Protein AF-A0A8E2B9P5-F1 (afdb_monomer)

Structure (mmCIF, N/CA/C/O backbone):
data_AF-A0A8E2B9P5-F1
#
_entry.id   AF-A0A8E2B9P5-F1
#
loop_
_atom_site.group_PDB
_atom_site.id
_atom_site.type_symbol
_atom_site.label_atom_id
_atom_site.label_alt_id
_atom_site.label_comp_id
_atom_site.label_asym_id
_atom_site.label_entity_id
_atom_site.label_seq_id
_atom_site.pdbx_PDB_ins_code
_atom_site.Cartn_x
_atom_site.Cartn_y
_atom_site.Cartn_z
_atom_site.occupancy
_atom_site.B_iso_or_equiv
_atom_site.auth_seq_id
_atom_site.auth_comp_id
_atom_site.auth_asym_id
_atom_site.auth_atom_id
_atom_site.pdbx_PDB_model_num
ATOM 1 N N . MET A 1 1 ? -13.621 -7.871 21.006 1.00 94.75 1 MET A N 1
ATOM 2 C CA . MET A 1 1 ? -12.281 -7.371 20.624 1.00 94.75 1 MET A CA 1
ATOM 3 C C . MET A 1 1 ? -11.351 -7.447 21.820 1.00 94.75 1 MET A C 1
ATOM 5 O O . MET A 1 1 ? -11.652 -6.846 22.849 1.00 94.75 1 MET A O 1
ATOM 9 N N . ASP A 1 2 ? -10.247 -8.177 21.690 1.00 95.50 2 ASP A N 1
ATOM 10 C CA . ASP A 1 2 ? -9.226 -8.247 22.741 1.00 95.50 2 ASP A CA 1
ATOM 11 C C . ASP A 1 2 ? -8.243 -7.080 22.617 1.00 95.50 2 ASP A C 1
ATOM 13 O O . ASP A 1 2 ? -7.965 -6.608 21.511 1.00 95.50 2 ASP A O 1
ATOM 17 N N . VAL A 1 3 ? -7.699 -6.638 23.753 1.00 96.62 3 VAL A N 1
ATOM 18 C CA . VAL A 1 3 ? -6.661 -5.603 23.805 1.00 96.62 3 VAL A CA 1
ATOM 19 C C . VAL A 1 3 ? -5.437 -6.134 24.544 1.00 96.62 3 VAL A C 1
ATOM 21 O O . VAL A 1 3 ? -5.531 -6.534 25.705 1.00 96.62 3 VAL A O 1
ATOM 24 N N . THR A 1 4 ? -4.282 -6.068 23.888 1.00 96.81 4 THR A N 1
ATOM 25 C CA . THR A 1 4 ? -2.973 -6.412 24.44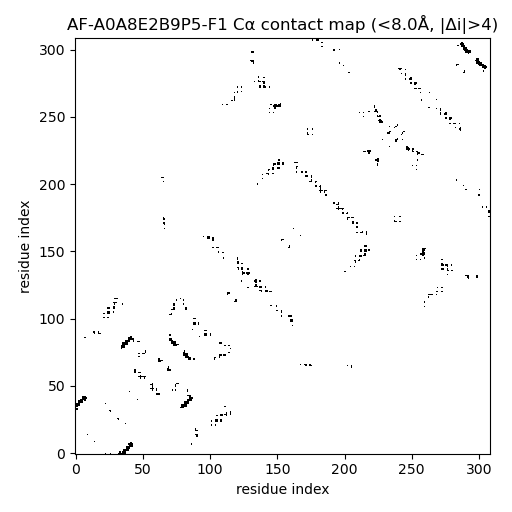9 1.00 96.81 4 THR A CA 1
ATOM 26 C C . THR A 1 4 ? -2.139 -5.141 24.597 1.00 96.81 4 THR A C 1
ATOM 28 O O . THR A 1 4 ? -2.014 -4.364 23.654 1.00 96.81 4 THR A O 1
ATOM 31 N N . ILE A 1 5 ? -1.540 -4.926 25.772 1.00 94.62 5 ILE A N 1
ATOM 32 C CA . ILE A 1 5 ? -0.605 -3.820 26.021 1.00 94.62 5 ILE A CA 1
ATOM 33 C C . ILE A 1 5 ? 0.758 -4.416 26.359 1.00 94.62 5 ILE A C 1
ATOM 35 O O . ILE A 1 5 ? 0.876 -5.199 27.301 1.00 94.62 5 ILE A O 1
ATOM 39 N N . GLU A 1 6 ? 1.792 -4.043 25.610 1.00 95.44 6 GLU A N 1
ATOM 40 C CA . GLU A 1 6 ? 3.142 -4.590 25.778 1.00 95.44 6 GLU A CA 1
ATOM 41 C C . GLU A 1 6 ? 4.222 -3.522 25.594 1.00 95.44 6 GLU A C 1
ATOM 43 O O . GLU A 1 6 ? 4.070 -2.580 24.830 1.00 95.44 6 GLU A O 1
ATOM 48 N N . HIS A 1 7 ? 5.338 -3.638 26.311 1.00 89.25 7 HIS A N 1
ATOM 49 C CA . HIS A 1 7 ? 6.488 -2.728 26.180 1.00 89.25 7 HIS A CA 1
ATOM 50 C C . HIS A 1 7 ? 6.209 -1.228 26.434 1.00 89.25 7 HIS A C 1
ATOM 52 O O . HIS A 1 7 ? 7.094 -0.405 26.220 1.00 89.25 7 HIS A O 1
ATOM 58 N N . VAL A 1 8 ? 5.020 -0.848 26.913 1.00 83.75 8 VAL A N 1
ATOM 59 C CA . VAL A 1 8 ? 4.653 0.547 27.195 1.00 83.75 8 VAL A CA 1
ATOM 60 C C . VAL A 1 8 ? 5.147 0.960 28.588 1.00 83.75 8 VAL A C 1
ATOM 62 O O . VAL A 1 8 ? 4.934 0.245 29.564 1.00 83.75 8 VAL A O 1
ATOM 65 N N . ALA A 1 9 ? 5.816 2.115 28.679 1.00 76.81 9 ALA A N 1
ATOM 66 C CA . ALA A 1 9 ? 6.338 2.658 29.940 1.00 76.81 9 ALA A CA 1
ATOM 67 C C . ALA A 1 9 ? 5.324 3.521 30.721 1.00 76.81 9 ALA A C 1
ATOM 69 O O . ALA A 1 9 ? 5.499 3.712 31.924 1.00 76.81 9 ALA A O 1
ATOM 70 N N . SER A 1 10 ? 4.296 4.059 30.052 1.00 70.94 10 SER A N 1
ATOM 71 C CA . SER A 1 10 ? 3.209 4.816 30.685 1.00 70.94 10 SER A CA 1
ATOM 72 C C . SER A 1 10 ? 2.281 3.902 31.485 1.00 70.94 10 SER A C 1
ATOM 74 O O . SER A 1 10 ? 2.213 2.694 31.245 1.00 70.94 10 SER A O 1
ATOM 76 N N . THR A 1 11 ? 1.550 4.471 32.444 1.00 66.81 11 THR A N 1
ATOM 77 C CA . THR A 1 11 ? 0.554 3.688 33.188 1.00 66.81 11 THR A CA 1
ATOM 78 C C . THR A 1 11 ? -0.651 3.392 32.295 1.00 66.81 11 THR A C 1
ATOM 80 O O . THR A 1 11 ? -1.043 4.218 31.471 1.00 66.81 11 THR A O 1
ATOM 83 N N . THR A 1 12 ? -1.253 2.209 32.439 1.00 65.75 12 THR A N 1
ATOM 84 C CA . THR A 1 12 ? -2.451 1.810 31.677 1.00 65.75 12 THR A CA 1
ATOM 85 C C . THR A 1 12 ? -3.595 2.818 31.830 1.00 65.75 12 THR A C 1
ATOM 87 O O . THR A 1 12 ? -4.351 3.037 30.887 1.00 65.75 12 THR A O 1
ATOM 90 N N . ASP A 1 13 ? -3.672 3.475 32.989 1.00 75.81 13 ASP A N 1
ATOM 91 C CA . ASP A 1 13 ? -4.697 4.468 33.313 1.00 75.81 13 ASP A CA 1
ATOM 92 C C . ASP A 1 13 ? -4.593 5.732 32.439 1.00 75.81 13 ASP A C 1
ATOM 94 O O . ASP A 1 13 ? -5.615 6.325 32.107 1.00 75.81 13 ASP A O 1
ATOM 98 N N . GLU A 1 14 ? -3.388 6.119 31.998 1.00 77.94 14 GLU A N 1
ATOM 99 C CA . GLU A 1 14 ? -3.176 7.283 31.118 1.00 77.94 14 GLU A CA 1
ATOM 100 C C . GLU A 1 14 ? -3.649 7.035 29.679 1.00 77.94 14 GLU A C 1
ATOM 102 O O . GLU A 1 14 ? -4.012 7.974 28.973 1.00 77.94 14 GLU A O 1
ATOM 107 N N . LEU A 1 15 ? -3.656 5.773 29.236 1.00 86.44 15 LEU A N 1
ATOM 108 C CA . LEU A 1 15 ? -4.052 5.390 27.878 1.00 86.44 15 LEU A CA 1
ATOM 109 C C . LEU A 1 15 ? -5.476 4.831 27.800 1.00 86.44 15 LEU A C 1
ATOM 111 O O . LEU A 1 15 ? -5.976 4.636 26.695 1.00 86.44 15 LEU A O 1
ATOM 115 N N . ALA A 1 16 ? -6.138 4.578 28.932 1.00 89.81 16 ALA A N 1
ATOM 116 C CA . ALA A 1 16 ? -7.416 3.869 28.989 1.00 89.81 16 ALA A CA 1
ATOM 117 C C . ALA A 1 16 ? -8.494 4.484 28.078 1.00 89.81 16 ALA A C 1
ATOM 119 O O . ALA A 1 16 ? -9.088 3.771 27.267 1.00 89.81 16 ALA A O 1
ATOM 120 N N . ASP A 1 17 ? -8.693 5.803 28.142 1.00 89.62 17 ASP A N 1
ATOM 121 C CA . ASP A 1 17 ? -9.695 6.499 27.323 1.00 89.62 17 ASP A CA 1
ATOM 122 C C . ASP A 1 17 ? -9.369 6.419 25.822 1.00 89.62 17 ASP A C 1
ATOM 124 O O . ASP A 1 17 ? -10.256 6.225 24.991 1.00 89.62 17 ASP A O 1
ATOM 128 N N . ARG A 1 18 ? -8.082 6.494 25.465 1.00 90.25 18 ARG A N 1
ATOM 129 C CA . ARG A 1 18 ? -7.605 6.430 24.072 1.00 90.25 18 ARG A CA 1
ATOM 130 C C . ARG A 1 18 ? -7.656 5.022 23.502 1.00 90.25 18 ARG A C 1
ATOM 132 O O . ARG A 1 18 ? -7.971 4.836 22.328 1.00 90.25 18 ARG A O 1
ATOM 139 N N . ILE A 1 19 ? -7.403 4.019 24.335 1.00 93.31 19 ILE A N 1
ATOM 140 C CA . ILE A 1 19 ? -7.596 2.610 23.994 1.00 93.31 19 ILE A CA 1
ATOM 141 C C . ILE A 1 19 ? -9.081 2.326 23.776 1.00 93.31 19 ILE A C 1
ATOM 143 O O . ILE A 1 19 ? -9.433 1.669 22.796 1.00 93.31 19 ILE A O 1
ATOM 147 N N . ALA A 1 20 ? -9.958 2.838 24.644 1.00 94.19 20 ALA A N 1
ATOM 148 C CA . ALA A 1 20 ? -11.403 2.697 24.491 1.00 94.19 20 ALA A CA 1
ATOM 149 C C . ALA A 1 20 ? -11.905 3.378 23.206 1.00 94.19 20 ALA A C 1
ATOM 151 O O . ALA A 1 20 ? -12.679 2.782 22.459 1.00 94.19 20 ALA A O 1
ATOM 152 N N . GLU A 1 21 ? -11.412 4.580 22.901 1.00 93.75 21 GLU A N 1
ATOM 153 C CA . GLU A 1 21 ? -11.689 5.288 21.648 1.00 93.75 21 GLU A CA 1
ATOM 154 C C . GLU A 1 21 ? -11.213 4.496 20.419 1.00 93.75 21 GLU A C 1
ATOM 156 O O . GLU A 1 21 ? -11.992 4.254 19.500 1.00 93.75 21 GLU A O 1
ATOM 161 N N . THR A 1 22 ? -9.963 4.031 20.421 1.00 95.12 22 THR A N 1
ATOM 162 C CA . THR A 1 22 ? -9.381 3.216 19.337 1.00 95.12 22 THR A CA 1
ATOM 163 C C . THR A 1 22 ? -10.199 1.948 19.105 1.00 95.12 22 THR A C 1
ATOM 165 O O . THR A 1 22 ? -10.567 1.623 17.976 1.00 95.12 22 THR A O 1
ATOM 168 N N . SER A 1 23 ? -10.558 1.267 20.194 1.00 96.81 23 SER A N 1
ATOM 169 C CA . SER A 1 23 ? -11.408 0.077 20.170 1.00 96.81 23 SER A CA 1
ATOM 170 C C . SER A 1 23 ? -12.779 0.368 19.572 1.00 96.81 23 SER A C 1
ATOM 172 O O . SER A 1 23 ? -13.298 -0.422 18.783 1.00 96.81 23 SER A O 1
ATOM 174 N N . HIS A 1 24 ? -13.356 1.523 19.906 1.00 97.19 24 HIS A N 1
ATOM 175 C CA . HIS A 1 24 ? -14.623 1.959 19.346 1.00 97.19 24 HIS A CA 1
ATOM 176 C C . HIS A 1 24 ? -14.525 2.194 17.832 1.00 97.19 24 HIS A C 1
ATOM 178 O O . HIS A 1 24 ? -15.343 1.643 17.095 1.00 97.19 24 HIS A O 1
ATOM 184 N N . ILE A 1 25 ? -13.502 2.919 17.362 1.00 96.75 25 ILE A N 1
ATOM 185 C CA . ILE A 1 25 ? -13.264 3.185 15.930 1.00 96.75 25 ILE A CA 1
ATOM 186 C C . ILE A 1 25 ? -13.170 1.878 15.135 1.00 96.75 25 ILE A C 1
ATOM 188 O O . ILE A 1 25 ? -13.816 1.754 14.092 1.00 96.75 25 ILE A O 1
ATOM 192 N N . ILE A 1 26 ? -12.407 0.901 15.641 1.00 97.88 26 ILE A N 1
ATOM 193 C CA . ILE A 1 26 ? -12.253 -0.416 15.009 1.00 97.88 26 ILE A CA 1
ATOM 194 C C . ILE A 1 26 ? -13.601 -1.140 14.970 1.00 97.88 26 ILE A C 1
ATOM 196 O O . ILE A 1 26 ? -14.034 -1.580 13.905 1.00 97.88 26 ILE A O 1
ATOM 200 N N . SER A 1 27 ? -14.306 -1.208 16.106 1.00 98.00 27 SER A N 1
ATOM 201 C CA . SER A 1 27 ? -15.581 -1.930 16.222 1.00 98.00 27 SER A CA 1
ATOM 202 C C . SER A 1 27 ? -16.685 -1.410 15.296 1.00 98.00 27 SER A C 1
ATOM 204 O O . SER A 1 27 ? -17.589 -2.160 14.945 1.00 98.00 27 SER A O 1
ATOM 206 N N . GLN A 1 28 ? -16.616 -0.138 14.894 1.00 97.75 28 GLN A N 1
ATOM 207 C CA . GLN A 1 28 ? -17.569 0.467 13.963 1.00 97.75 28 GLN A CA 1
ATOM 208 C C . GLN A 1 28 ? -17.301 0.116 12.496 1.00 97.75 28 GLN A C 1
ATOM 210 O O . GLN A 1 28 ? -18.188 0.311 11.667 1.00 97.75 28 GLN A O 1
ATOM 215 N N . ARG A 1 29 ? -16.094 -0.355 12.163 1.00 97.56 29 ARG A N 1
ATOM 216 C CA . ARG A 1 29 ? -15.653 -0.580 10.777 1.00 97.56 29 ARG A CA 1
ATOM 217 C C . ARG A 1 29 ? -15.599 -2.047 10.387 1.00 97.56 29 ARG A C 1
ATOM 219 O O . ARG A 1 29 ? -15.835 -2.366 9.228 1.00 97.56 29 ARG A O 1
ATOM 226 N N . VAL A 1 30 ? -15.301 -2.934 11.330 1.00 98.06 30 VAL A N 1
ATOM 227 C CA . VAL A 1 30 ? -15.181 -4.376 11.068 1.00 98.06 30 VAL A CA 1
ATOM 228 C C . VAL A 1 30 ? -16.527 -5.095 11.221 1.00 98.06 30 VAL A C 1
ATOM 230 O O . VAL A 1 30 ? -17.425 -4.609 11.904 1.00 98.06 30 VAL A O 1
ATOM 233 N N . ILE A 1 31 ? -16.682 -6.257 10.579 1.00 97.88 31 ILE A N 1
ATOM 234 C CA . ILE A 1 31 ? -17.908 -7.076 10.650 1.00 97.88 31 ILE A CA 1
ATOM 235 C C . ILE A 1 31 ? -17.999 -7.778 12.004 1.00 97.88 31 ILE A C 1
ATOM 237 O O . ILE A 1 31 ? -19.052 -7.768 12.638 1.00 97.88 31 ILE A O 1
ATOM 241 N N . ASP A 1 32 ? -16.896 -8.393 12.430 1.00 97.94 32 ASP A N 1
ATOM 242 C CA . ASP A 1 32 ? -16.800 -9.122 13.691 1.00 97.94 32 ASP A CA 1
ATOM 243 C C . ASP A 1 32 ? -15.643 -8.561 14.535 1.00 97.94 32 ASP A C 1
ATOM 245 O O . ASP A 1 32 ? -14.481 -8.922 14.316 1.00 97.94 32 ASP A O 1
ATOM 249 N N . PRO A 1 33 ? -15.925 -7.660 15.495 1.00 97.81 33 PRO A N 1
ATOM 250 C CA . PRO A 1 33 ? -14.903 -7.116 16.383 1.00 97.81 33 PRO A CA 1
ATOM 251 C C . PRO A 1 33 ? -14.225 -8.167 17.269 1.00 97.81 33 PRO A C 1
ATOM 253 O O . PRO A 1 33 ? -13.156 -7.895 17.811 1.00 97.81 33 PRO A O 1
ATOM 256 N N . ASP A 1 34 ? -14.809 -9.352 17.460 1.00 97.50 34 ASP A N 1
ATOM 257 C CA . ASP A 1 34 ? -14.193 -10.416 18.259 1.00 97.50 34 ASP A CA 1
ATOM 258 C C . ASP A 1 34 ? -13.104 -11.169 17.481 1.00 97.50 34 ASP A C 1
ATOM 260 O O . ASP A 1 34 ? -12.204 -11.743 18.094 1.00 97.50 34 ASP A O 1
ATOM 264 N N . GLN A 1 35 ? -13.091 -11.057 16.148 1.00 97.56 35 GLN A N 1
ATOM 265 C CA . GLN A 1 35 ? -11.997 -11.521 15.283 1.00 97.56 35 GLN A CA 1
ATOM 266 C C . GLN A 1 35 ? -10.881 -10.483 15.106 1.00 97.56 35 GLN A C 1
ATOM 268 O O . GLN A 1 35 ? -10.005 -10.647 14.254 1.00 97.56 35 GLN A O 1
ATOM 273 N N . VAL A 1 36 ? -10.891 -9.411 15.902 1.00 98.31 36 VAL A N 1
ATOM 274 C CA . VAL A 1 36 ? -9.844 -8.387 15.891 1.00 98.31 36 VAL A CA 1
ATOM 275 C C . VAL A 1 36 ? -9.159 -8.305 17.254 1.00 98.31 36 VAL A C 1
ATOM 277 O O . VAL A 1 36 ? -9.800 -8.336 18.307 1.00 98.31 36 VAL A O 1
ATOM 280 N N . GLU A 1 37 ? -7.832 -8.228 17.239 1.00 98.25 37 GLU A N 1
ATOM 281 C CA . GLU A 1 37 ? -7.001 -7.886 18.395 1.00 98.25 37 GLU A CA 1
ATOM 282 C C . GLU A 1 37 ? -6.387 -6.504 18.187 1.00 98.25 37 GLU A C 1
ATOM 284 O O . GLU A 1 37 ? -5.799 -6.238 17.139 1.00 98.25 37 GLU A O 1
ATOM 289 N N . LEU A 1 38 ? -6.479 -5.641 19.195 1.00 98.00 38 LEU A N 1
ATOM 290 C CA . LEU A 1 38 ? -5.728 -4.392 19.251 1.00 98.00 38 LEU A CA 1
ATOM 291 C C . LEU A 1 38 ? -4.485 -4.590 20.123 1.00 98.00 38 LEU A C 1
ATOM 293 O O . LEU A 1 38 ? -4.596 -4.895 21.308 1.00 98.00 38 LEU A O 1
ATOM 297 N N . VAL A 1 39 ? -3.301 -4.361 19.563 1.00 97.69 39 VAL A N 1
ATOM 298 C CA . VAL A 1 39 ? -2.026 -4.413 20.285 1.00 97.69 39 VAL A CA 1
ATOM 299 C C . VAL A 1 39 ? -1.466 -3.004 20.406 1.00 97.69 39 VAL A C 1
ATOM 301 O O . VAL A 1 39 ? -1.065 -2.409 19.409 1.00 97.69 39 VAL A O 1
ATOM 304 N N . VAL A 1 40 ? -1.380 -2.486 21.628 1.00 95.50 40 VAL A N 1
ATOM 305 C CA . VAL A 1 40 ? -0.721 -1.209 21.927 1.00 95.50 40 VAL A CA 1
ATOM 306 C C . VAL A 1 40 ? 0.681 -1.484 22.450 1.00 95.50 40 VAL A C 1
ATOM 308 O O . VAL A 1 40 ? 0.846 -2.128 23.487 1.00 95.50 40 VAL A O 1
ATOM 311 N N . THR A 1 41 ? 1.699 -1.000 21.740 1.00 95.50 41 THR A N 1
ATOM 312 C CA . THR A 1 41 ? 3.094 -1.372 22.011 1.00 95.50 41 THR A CA 1
ATOM 313 C C . THR A 1 41 ? 4.044 -0.194 22.182 1.00 95.50 41 THR A C 1
ATOM 315 O O . THR A 1 41 ? 3.963 0.796 21.462 1.00 95.50 41 THR A O 1
ATOM 318 N N . GLY A 1 42 ? 4.993 -0.296 23.113 1.00 93.62 42 GLY A N 1
ATOM 319 C CA . GLY A 1 42 ? 6.124 0.637 23.193 1.00 93.62 42 GLY A CA 1
ATOM 320 C C . GLY A 1 42 ? 7.273 0.321 22.226 1.00 93.62 42 GLY A C 1
ATOM 321 O O . GLY A 1 42 ? 8.114 1.186 21.994 1.00 93.62 42 GLY A O 1
ATOM 322 N N . ASP A 1 43 ? 7.299 -0.878 21.632 1.00 94.94 43 ASP A N 1
ATOM 323 C CA . ASP A 1 43 ? 8.276 -1.294 20.618 1.00 94.94 43 ASP A CA 1
ATOM 324 C C . ASP A 1 43 ? 7.549 -1.856 19.388 1.00 94.94 43 ASP A C 1
ATOM 326 O O . ASP A 1 43 ? 7.335 -3.060 19.233 1.00 94.94 43 ASP A O 1
ATOM 330 N N . PHE A 1 44 ? 7.146 -0.944 18.500 1.00 94.38 44 PHE A N 1
ATOM 331 C CA . PHE A 1 44 ? 6.364 -1.267 17.305 1.00 94.38 44 PHE A CA 1
ATOM 332 C C . PHE A 1 44 ? 7.041 -2.298 16.399 1.00 94.38 44 PHE A C 1
ATOM 334 O O . PHE A 1 44 ? 6.391 -3.211 15.889 1.00 94.38 44 PHE A O 1
ATOM 341 N N . VAL A 1 45 ? 8.357 -2.183 16.218 1.00 95.12 45 VAL A N 1
ATOM 342 C CA . VAL A 1 45 ? 9.109 -3.082 15.342 1.00 95.12 45 VAL A CA 1
ATOM 343 C C . VAL A 1 45 ? 9.169 -4.474 15.951 1.00 95.12 45 VAL A C 1
ATOM 345 O O . VAL A 1 45 ? 8.858 -5.439 15.255 1.00 95.12 45 VAL A O 1
ATOM 348 N N . ALA A 1 46 ? 9.524 -4.601 17.232 1.00 95.94 46 ALA A N 1
ATOM 349 C CA . ALA A 1 46 ? 9.570 -5.903 17.889 1.00 95.94 46 ALA A CA 1
ATOM 350 C C . ALA A 1 46 ? 8.198 -6.596 17.874 1.00 95.94 46 ALA A C 1
ATOM 352 O O . ALA A 1 46 ? 8.122 -7.775 17.524 1.00 95.94 46 ALA A O 1
ATOM 353 N N . SER A 1 47 ? 7.118 -5.862 18.157 1.00 96.62 47 SER A N 1
ATOM 354 C CA . SER A 1 47 ? 5.753 -6.400 18.163 1.00 96.62 47 SER A CA 1
ATOM 355 C C . SER A 1 47 ? 5.304 -6.913 16.800 1.00 96.62 47 SER A C 1
ATOM 357 O O . SER A 1 47 ? 4.760 -8.017 16.722 1.00 96.62 47 SER A O 1
ATOM 359 N N . VAL A 1 48 ? 5.551 -6.151 15.725 1.00 95.75 48 VAL A N 1
ATOM 360 C CA . VAL A 1 48 ? 5.235 -6.597 14.360 1.00 95.75 48 VAL A CA 1
ATOM 361 C C . VAL A 1 48 ? 6.051 -7.835 13.998 1.00 95.75 48 VAL A C 1
ATOM 363 O O . VAL A 1 48 ? 5.497 -8.814 13.506 1.00 95.75 48 VAL A O 1
ATOM 366 N N . ARG A 1 49 ? 7.361 -7.837 14.274 1.00 95.38 49 ARG A N 1
ATOM 367 C CA . ARG A 1 49 ? 8.237 -8.974 13.950 1.00 95.38 49 ARG A CA 1
ATOM 368 C C . ARG A 1 49 ? 7.854 -10.248 14.695 1.00 95.38 49 ARG A C 1
ATOM 370 O O . ARG A 1 49 ? 7.921 -11.322 14.110 1.00 95.38 49 ARG A O 1
ATOM 377 N N . ALA A 1 50 ? 7.440 -10.132 15.956 1.00 96.19 50 ALA A N 1
ATOM 378 C CA . ALA A 1 50 ? 7.002 -11.266 16.768 1.00 96.19 50 ALA A CA 1
ATOM 379 C C . ALA A 1 50 ? 5.702 -11.910 16.257 1.00 96.19 50 ALA A C 1
ATOM 381 O O . ALA A 1 50 ? 5.456 -13.080 16.538 1.00 96.19 50 ALA A O 1
ATOM 382 N N . ARG A 1 51 ? 4.881 -11.152 15.519 1.00 95.25 51 ARG A N 1
ATOM 383 C CA . ARG A 1 51 ? 3.570 -11.579 15.002 1.00 95.25 51 ARG A CA 1
ATOM 384 C C . ARG A 1 51 ? 3.563 -11.873 13.503 1.00 95.25 51 ARG A C 1
ATOM 386 O O . ARG A 1 51 ? 2.596 -12.430 12.998 1.00 95.25 51 ARG A O 1
ATOM 393 N N . ALA A 1 52 ? 4.620 -11.510 12.781 1.00 91.81 52 ALA A N 1
ATOM 394 C CA . ALA A 1 52 ? 4.730 -11.787 11.358 1.00 91.81 52 ALA A CA 1
ATOM 395 C C . ALA A 1 52 ? 4.730 -13.304 11.097 1.00 91.81 52 ALA A C 1
ATOM 397 O O . ALA A 1 52 ? 5.557 -14.050 11.622 1.00 91.81 52 ALA A O 1
ATOM 398 N N . THR A 1 53 ? 3.821 -13.756 10.235 1.00 86.81 53 THR A N 1
ATOM 399 C CA . THR A 1 53 ? 3.655 -15.178 9.886 1.00 86.81 53 THR A CA 1
ATOM 400 C C . THR A 1 53 ? 4.758 -15.685 8.951 1.00 86.81 53 THR A C 1
ATOM 402 O O . THR A 1 53 ? 4.990 -16.889 8.833 1.00 86.81 53 THR A O 1
ATOM 405 N N . ASN A 1 54 ? 5.489 -14.769 8.310 1.00 85.81 54 ASN A N 1
ATOM 406 C CA . ASN A 1 54 ? 6.617 -15.056 7.436 1.00 85.81 54 ASN A CA 1
ATOM 407 C C . ASN A 1 54 ? 7.942 -14.637 8.095 1.00 85.81 54 ASN A C 1
ATOM 409 O O . ASN A 1 54 ? 8.173 -13.459 8.357 1.00 85.81 54 ASN A O 1
ATOM 413 N N . ALA A 1 55 ? 8.868 -15.585 8.269 1.00 86.56 55 ALA A N 1
ATOM 414 C CA . ALA A 1 55 ? 10.192 -15.323 8.839 1.00 86.56 55 ALA A CA 1
ATOM 415 C C . ALA A 1 55 ? 11.020 -14.298 8.037 1.00 86.56 55 ALA A C 1
ATOM 417 O O . ALA A 1 55 ? 11.831 -13.571 8.608 1.00 86.56 55 ALA A O 1
ATOM 418 N N . VAL A 1 56 ? 10.841 -14.222 6.714 1.00 82.44 56 VAL A N 1
ATOM 419 C CA . VAL A 1 56 ? 11.509 -13.211 5.881 1.00 82.44 56 VAL A CA 1
ATOM 420 C C . VAL A 1 56 ? 10.972 -11.825 6.211 1.00 82.44 56 VAL A C 1
ATOM 422 O O . VAL A 1 56 ? 11.771 -10.917 6.424 1.00 82.44 56 VAL A O 1
ATOM 425 N N . GLU A 1 57 ? 9.652 -11.669 6.314 1.00 85.06 57 GLU A N 1
ATOM 426 C CA . GLU A 1 57 ? 9.037 -10.407 6.732 1.00 85.06 57 GLU A CA 1
ATOM 427 C C . GLU A 1 57 ? 9.479 -10.036 8.150 1.00 85.06 57 GLU A C 1
ATOM 429 O O . GLU A 1 57 ? 9.966 -8.929 8.362 1.00 85.06 57 GLU A O 1
ATOM 434 N N . ALA A 1 58 ? 9.420 -10.978 9.095 1.00 88.81 58 ALA A N 1
ATOM 435 C CA . ALA A 1 58 ? 9.860 -10.771 10.472 1.00 88.81 58 ALA A CA 1
ATOM 436 C C . ALA A 1 58 ? 11.311 -10.263 10.547 1.00 88.81 58 ALA A C 1
ATOM 438 O O . ALA A 1 58 ? 11.611 -9.308 11.254 1.00 88.81 58 ALA A O 1
ATOM 439 N N . ASN A 1 59 ? 12.235 -10.851 9.787 1.00 88.25 59 ASN A N 1
ATOM 440 C CA . ASN A 1 59 ? 13.644 -10.459 9.851 1.00 88.25 59 ASN A CA 1
ATOM 441 C C . ASN A 1 59 ? 13.949 -9.127 9.149 1.00 88.25 59 ASN A C 1
ATOM 443 O O . ASN A 1 59 ? 14.932 -8.473 9.494 1.00 88.25 59 ASN A O 1
ATOM 447 N N . HIS A 1 60 ? 13.124 -8.718 8.181 1.00 85.00 60 HIS A N 1
ATOM 448 C CA . HIS A 1 60 ? 13.378 -7.538 7.347 1.00 85.00 60 HIS A CA 1
ATOM 449 C C . HIS A 1 60 ? 12.392 -6.392 7.580 1.00 85.00 60 HIS A C 1
ATOM 451 O O . HIS A 1 60 ? 12.514 -5.352 6.936 1.00 85.00 60 HIS A O 1
ATOM 457 N N . TYR A 1 61 ? 11.433 -6.543 8.498 1.00 88.88 61 TYR A N 1
ATOM 458 C CA . TYR A 1 61 ? 10.473 -5.486 8.781 1.00 88.88 61 TYR A CA 1
ATOM 459 C C . TYR A 1 61 ? 11.192 -4.221 9.257 1.00 88.88 61 TYR A C 1
ATOM 461 O O . TYR A 1 61 ? 11.977 -4.261 10.210 1.00 88.88 61 TYR A O 1
ATOM 469 N N . SER A 1 62 ? 10.888 -3.109 8.594 1.00 87.75 62 SER A N 1
ATOM 470 C CA . SER A 1 62 ? 11.280 -1.755 8.970 1.00 87.75 62 SER A CA 1
ATOM 471 C C . SER A 1 62 ? 10.031 -0.872 8.941 1.00 87.75 62 SER A C 1
ATOM 473 O O . SER A 1 62 ? 9.202 -1.044 8.036 1.00 87.75 62 SER A O 1
ATOM 475 N N . PRO A 1 63 ? 9.867 0.057 9.898 1.00 86.94 63 PRO A N 1
ATOM 476 C CA . PRO A 1 63 ? 8.779 1.022 9.862 1.00 86.94 63 PRO A CA 1
ATOM 477 C C . PRO A 1 63 ? 9.074 2.157 8.871 1.00 86.94 63 PRO A C 1
ATOM 479 O O . PRO A 1 63 ? 8.150 2.855 8.473 1.00 86.94 63 PRO A O 1
ATOM 482 N N . GLU A 1 64 ? 10.328 2.328 8.440 1.00 83.69 64 GLU A N 1
ATOM 483 C CA . GLU A 1 64 ? 10.710 3.342 7.458 1.00 83.69 64 GLU A CA 1
ATOM 484 C C . GLU A 1 64 ? 10.058 3.053 6.097 1.00 83.69 64 GLU A C 1
ATOM 486 O O . GLU A 1 64 ? 10.064 1.928 5.576 1.00 83.69 64 GLU A O 1
ATOM 491 N N . ARG A 1 65 ? 9.471 4.097 5.521 1.00 73.44 65 ARG A N 1
ATOM 492 C CA . ARG A 1 65 ? 8.919 4.164 4.169 1.00 73.44 65 ARG A CA 1
ATOM 493 C C . ARG A 1 65 ? 9.619 5.326 3.471 1.00 73.44 65 ARG A C 1
ATOM 495 O O . ARG A 1 65 ? 9.996 6.291 4.124 1.00 73.44 65 ARG A O 1
ATOM 502 N N . GLY A 1 66 ? 9.797 5.254 2.151 1.00 65.56 66 GLY A N 1
ATOM 503 C CA . GLY A 1 66 ? 10.549 6.280 1.408 1.00 65.56 66 GLY A CA 1
ATOM 504 C C . GLY A 1 66 ? 10.098 7.724 1.689 1.00 65.56 66 GLY A C 1
ATOM 505 O O . GLY A 1 66 ? 10.933 8.619 1.694 1.00 65.56 66 GLY A O 1
ATOM 506 N N . SER A 1 67 ? 8.809 7.929 1.983 1.00 65.56 67 SER A N 1
ATOM 507 C CA . SER A 1 67 ? 8.197 9.223 2.316 1.00 65.56 67 SER A CA 1
ATOM 508 C C . SER A 1 67 ? 7.620 9.310 3.743 1.00 65.56 67 SER A C 1
ATOM 510 O O . SER A 1 67 ? 6.859 10.230 4.028 1.00 65.56 67 SER A O 1
ATOM 512 N N . GLY A 1 68 ? 7.929 8.379 4.658 1.00 78.88 68 GLY A N 1
ATOM 513 C CA . GLY A 1 68 ? 7.330 8.413 5.999 1.00 78.88 68 GLY A CA 1
ATOM 514 C C . GLY A 1 68 ? 7.664 7.236 6.912 1.00 78.88 68 GLY A C 1
ATOM 515 O O . GLY A 1 68 ? 8.604 6.480 6.682 1.00 78.88 68 GLY A O 1
ATOM 516 N N . VAL A 1 69 ? 6.878 7.077 7.975 1.00 83.94 69 VAL A N 1
ATOM 517 C CA . VAL A 1 69 ? 7.021 5.990 8.953 1.00 83.94 69 VAL A CA 1
ATOM 518 C C . VAL A 1 69 ? 5.664 5.318 9.132 1.00 83.94 69 VAL A C 1
ATOM 520 O O . VAL A 1 69 ? 4.660 6.001 9.307 1.00 83.94 69 VAL A O 1
ATOM 523 N N . ALA A 1 70 ? 5.624 3.987 9.088 1.00 86.44 70 ALA A N 1
ATOM 524 C CA . ALA A 1 70 ? 4.430 3.228 9.441 1.00 86.44 70 ALA A CA 1
ATOM 525 C C . ALA A 1 70 ? 4.133 3.414 10.938 1.00 86.44 70 ALA A C 1
ATOM 527 O O . ALA A 1 70 ? 4.973 3.091 11.780 1.00 86.44 70 ALA A O 1
ATOM 528 N N . ILE A 1 71 ? 2.950 3.939 11.254 1.00 89.31 71 ILE A N 1
ATOM 529 C CA . ILE A 1 71 ? 2.504 4.230 12.628 1.00 89.31 71 ILE A CA 1
ATOM 530 C C . ILE A 1 71 ? 1.330 3.358 13.080 1.00 89.31 71 ILE A C 1
ATOM 532 O O . ILE A 1 71 ? 0.818 3.531 14.178 1.00 89.31 71 ILE A O 1
ATOM 536 N N . ALA A 1 72 ? 0.933 2.399 12.256 1.00 94.00 72 ALA A N 1
ATOM 537 C CA . ALA A 1 72 ? 0.118 1.257 12.623 1.00 94.00 72 ALA A CA 1
ATOM 538 C C . ALA A 1 72 ? 0.379 0.142 11.596 1.00 94.00 72 ALA A C 1
ATOM 540 O O . ALA A 1 72 ? 1.086 0.366 10.605 1.00 94.00 72 ALA A O 1
ATOM 541 N N . LYS A 1 73 ? -0.073 -1.079 11.891 1.00 95.44 73 LYS A N 1
ATOM 542 C CA . LYS A 1 73 ? -0.057 -2.185 10.930 1.00 95.44 73 LYS A CA 1
ATOM 543 C C . LYS A 1 73 ? -1.082 -3.248 11.291 1.00 95.44 73 LYS A C 1
ATOM 545 O O . LYS A 1 73 ? -1.082 -3.742 12.419 1.00 95.44 73 LYS A O 1
ATOM 550 N N . THR A 1 74 ? -1.851 -3.681 10.305 1.00 96.44 74 THR A N 1
ATOM 551 C CA . THR A 1 74 ? -2.681 -4.882 10.373 1.00 96.44 74 THR A CA 1
ATOM 552 C C . THR A 1 74 ? -1.864 -6.112 9.989 1.00 96.44 74 THR A C 1
ATOM 554 O O . THR A 1 74 ? -1.190 -6.153 8.959 1.00 96.44 74 THR A O 1
ATOM 557 N N . ILE A 1 75 ? -1.914 -7.135 10.836 1.00 95.31 75 ILE A N 1
ATOM 558 C CA . ILE A 1 75 ? -1.322 -8.454 10.618 1.00 95.31 75 ILE A CA 1
ATOM 559 C C . ILE A 1 75 ? -2.458 -9.467 10.589 1.00 95.31 75 ILE A C 1
ATOM 561 O O . ILE A 1 75 ? -3.372 -9.416 11.406 1.00 95.31 75 ILE A O 1
ATOM 565 N N . VAL A 1 76 ? -2.400 -10.399 9.648 1.00 92.56 76 VAL A N 1
ATOM 566 C CA . VAL A 1 76 ? -3.388 -11.468 9.518 1.00 92.56 76 VAL A CA 1
ATOM 567 C C . VAL A 1 76 ? -2.802 -12.757 10.085 1.00 92.56 76 VAL A C 1
ATOM 569 O O . VAL A 1 76 ? -1.747 -13.200 9.630 1.00 92.56 76 VAL A O 1
ATOM 572 N N . ASP A 1 77 ? -3.508 -13.369 11.035 1.00 91.31 77 ASP A N 1
ATOM 573 C CA . ASP A 1 77 ? -3.180 -14.674 11.613 1.00 91.31 77 ASP A CA 1
ATOM 574 C C . ASP A 1 77 ? -4.410 -15.594 11.559 1.00 91.31 77 ASP A C 1
ATOM 576 O O . ASP A 1 77 ? -5.335 -15.500 12.369 1.00 91.31 77 ASP A O 1
ATOM 580 N N . GLY A 1 78 ? -4.456 -16.455 10.538 1.00 90.31 78 GLY A N 1
ATOM 581 C CA . GLY A 1 78 ? -5.641 -17.258 10.232 1.00 90.31 78 GLY A CA 1
ATOM 582 C C . GLY A 1 78 ? -6.855 -16.381 9.908 1.00 90.31 78 GLY A C 1
ATOM 583 O O . GLY A 1 78 ? -6.792 -15.546 9.003 1.00 90.31 78 GLY A O 1
ATOM 584 N N . ASP A 1 79 ? -7.941 -16.578 10.657 1.00 90.75 79 ASP A N 1
ATOM 585 C CA . ASP A 1 79 ? -9.188 -15.808 10.535 1.00 90.75 79 ASP A CA 1
ATOM 586 C C . ASP A 1 79 ? -9.183 -14.521 11.383 1.00 90.75 79 ASP A C 1
ATOM 588 O O . ASP A 1 79 ? -10.135 -13.741 11.339 1.00 90.75 79 ASP A O 1
ATOM 592 N N . ARG A 1 80 ? -8.109 -14.281 12.148 1.00 94.94 80 ARG A N 1
ATOM 593 C CA . ARG A 1 80 ? -7.977 -13.139 13.052 1.00 94.94 80 ARG A CA 1
ATOM 594 C C . ARG A 1 80 ? -7.144 -12.024 12.420 1.00 94.94 80 ARG A C 1
ATOM 596 O O . ARG A 1 80 ? -6.107 -12.273 11.803 1.00 94.94 80 ARG A O 1
ATOM 603 N N . SER A 1 81 ? -7.557 -10.776 12.633 1.00 97.12 81 SER A N 1
ATOM 604 C CA . SER A 1 81 ? -6.756 -9.585 12.324 1.00 97.12 81 SER A CA 1
ATOM 605 C C . SER A 1 81 ? -6.175 -8.984 13.602 1.00 97.12 81 SER A C 1
ATOM 607 O O . SER A 1 81 ? -6.884 -8.787 14.584 1.00 97.12 81 SER A O 1
ATOM 609 N N . ILE A 1 82 ? -4.885 -8.670 13.597 1.00 97.94 82 ILE A N 1
ATOM 610 C CA . ILE A 1 82 ? -4.172 -8.051 14.713 1.00 97.94 82 ILE A CA 1
ATOM 611 C C . ILE A 1 82 ? -3.715 -6.664 14.268 1.00 97.94 82 ILE A C 1
ATOM 613 O O . ILE A 1 82 ? -2.860 -6.548 13.393 1.00 97.94 82 ILE A O 1
ATOM 617 N N . ILE A 1 83 ? -4.268 -5.615 14.868 1.00 97.75 83 ILE A N 1
ATOM 618 C CA . ILE A 1 83 ? -3.896 -4.226 14.597 1.00 97.75 83 ILE A CA 1
ATOM 619 C C . ILE A 1 83 ? -2.868 -3.802 15.643 1.00 97.75 83 ILE A C 1
ATOM 621 O O . ILE A 1 83 ? -3.181 -3.692 16.827 1.00 97.75 83 ILE A O 1
ATOM 625 N N . VAL A 1 84 ? -1.630 -3.575 15.210 1.00 97.50 84 VAL A N 1
ATOM 626 C CA . VAL A 1 84 ? -0.524 -3.145 16.071 1.00 97.50 84 VAL A CA 1
ATOM 627 C C . VAL A 1 84 ? -0.364 -1.632 15.975 1.00 97.50 84 VAL A C 1
ATOM 629 O O . VAL A 1 84 ? -0.205 -1.091 14.883 1.00 97.50 84 VAL A O 1
ATOM 632 N N . VAL A 1 85 ? -0.364 -0.954 17.121 1.00 94.94 85 VAL A N 1
ATOM 633 C CA . VAL A 1 85 ? -0.304 0.507 17.234 1.00 94.94 85 VAL A CA 1
ATOM 634 C C . VAL A 1 85 ? 0.772 0.892 18.254 1.00 94.94 85 VAL A C 1
ATOM 636 O O . VAL A 1 85 ? 0.751 0.395 19.384 1.00 94.94 85 VAL A O 1
ATOM 639 N N . PRO A 1 86 ? 1.720 1.781 17.920 1.00 92.12 86 PRO A N 1
ATOM 640 C CA . PRO A 1 86 ? 2.649 2.324 18.897 1.00 92.12 86 PRO A CA 1
ATOM 641 C C . PRO A 1 86 ? 1.913 3.140 19.971 1.00 92.12 86 PRO A C 1
ATOM 643 O O . PRO A 1 86 ? 1.099 4.005 19.656 1.00 92.12 86 PRO A O 1
ATOM 646 N N . GLY A 1 87 ? 2.252 2.952 21.246 1.00 89.75 87 GLY A N 1
ATOM 647 C CA . GLY A 1 87 ? 1.635 3.673 22.363 1.00 89.75 87 GLY A CA 1
ATOM 648 C C . GLY A 1 87 ? 1.768 5.196 22.257 1.00 89.75 87 GLY A C 1
ATOM 649 O O . GLY A 1 87 ? 0.876 5.910 22.704 1.00 89.75 87 GLY A O 1
ATOM 650 N N . PHE A 1 88 ? 2.821 5.699 21.598 1.00 86.62 88 PHE A N 1
ATOM 651 C CA . PHE A 1 88 ? 3.003 7.140 21.387 1.00 86.62 88 PHE A CA 1
ATOM 652 C C . PHE A 1 88 ? 1.953 7.757 20.448 1.00 86.62 88 PHE A C 1
ATOM 654 O O . PHE A 1 88 ? 1.667 8.946 20.559 1.00 86.62 88 PHE A O 1
ATOM 661 N N . VAL A 1 89 ? 1.365 6.961 19.544 1.00 86.12 89 VAL A N 1
ATOM 662 C CA . VAL A 1 89 ? 0.262 7.403 18.672 1.00 86.12 89 VAL A CA 1
ATOM 663 C C . VAL A 1 89 ? -0.985 7.677 19.510 1.00 86.12 89 VAL A C 1
ATOM 665 O O . VAL A 1 89 ? -1.753 8.580 19.200 1.00 86.12 89 VAL A O 1
ATOM 668 N N . LEU A 1 90 ? -1.159 6.936 20.609 1.00 85.00 90 LEU A N 1
ATOM 669 C CA . LEU A 1 90 ? -2.288 7.090 21.524 1.00 85.00 90 LEU A CA 1
ATOM 670 C C . LEU A 1 90 ? -2.015 8.080 22.659 1.00 85.00 90 LEU A C 1
ATOM 672 O O . LEU A 1 90 ? -2.959 8.622 23.223 1.00 85.00 90 LEU A O 1
ATOM 676 N N . SER A 1 91 ? -0.753 8.339 23.011 1.00 78.19 91 SER A N 1
ATOM 677 C CA . SER A 1 91 ? -0.418 9.203 24.149 1.00 78.19 91 SER A CA 1
ATOM 678 C C . SER A 1 91 ? -0.626 10.699 23.883 1.00 78.19 91 SER A C 1
ATOM 680 O O . SER A 1 91 ? -0.411 11.497 24.792 1.00 78.19 91 SER A O 1
ATOM 682 N N . GLY A 1 92 ? -1.041 11.091 22.670 1.00 63.03 92 GLY A N 1
ATOM 683 C CA . GLY A 1 92 ? -1.555 12.434 22.371 1.00 63.03 92 GLY A CA 1
ATOM 684 C C . GLY A 1 92 ? -0.588 13.571 22.705 1.00 63.03 92 GLY A C 1
ATOM 685 O O . GLY A 1 92 ? -1.024 14.656 23.083 1.00 63.03 92 GLY A O 1
ATOM 686 N N . VAL A 1 93 ? 0.727 13.327 22.612 1.00 60.69 93 VAL A N 1
ATOM 687 C CA . VAL A 1 93 ? 1.768 14.285 23.042 1.00 60.69 93 VAL A CA 1
ATOM 688 C C . VAL A 1 93 ? 1.681 15.604 22.255 1.00 60.69 93 VAL A C 1
ATOM 690 O O . VAL A 1 93 ? 2.142 16.633 22.741 1.00 60.69 93 VAL A O 1
ATOM 693 N N . GLU A 1 94 ? 1.000 15.614 21.102 1.00 60.50 94 GLU A N 1
ATOM 694 C CA . GLU A 1 94 ? 0.614 16.815 20.355 1.00 60.50 94 GLU A CA 1
ATOM 695 C C . GLU A 1 94 ? -0.750 16.593 19.668 1.00 60.50 94 GLU A C 1
ATOM 697 O O . GLU A 1 94 ? -0.990 15.520 19.120 1.00 60.50 94 GLU A O 1
ATOM 702 N N . ASN A 1 95 ? -1.632 17.603 19.629 1.00 61.28 95 ASN A N 1
ATOM 703 C CA . ASN A 1 95 ? -2.975 17.507 19.012 1.00 61.28 95 ASN A CA 1
ATOM 704 C C . ASN A 1 95 ? -2.962 17.041 17.538 1.00 61.28 95 ASN A C 1
ATOM 706 O O . ASN A 1 95 ? -3.964 16.539 17.042 1.00 61.28 95 ASN A O 1
ATOM 710 N N . VAL A 1 96 ? -1.840 17.208 16.831 1.00 59.03 96 VAL A N 1
ATOM 711 C CA . VAL A 1 96 ? -1.658 16.747 15.442 1.00 59.03 96 VAL A CA 1
ATOM 712 C C . VAL A 1 96 ? -1.684 15.213 15.349 1.00 59.03 96 VAL A C 1
ATOM 714 O O . VAL A 1 96 ? -2.105 14.663 14.332 1.00 59.03 96 VAL A O 1
ATOM 717 N N . PHE A 1 97 ? -1.303 14.511 16.421 1.00 67.00 97 PHE A N 1
ATOM 718 C CA . PHE A 1 97 ? -1.352 13.051 16.477 1.00 67.00 97 PHE A CA 1
ATOM 719 C C . PHE A 1 97 ? -2.764 12.500 16.691 1.00 67.00 97 PHE A C 1
ATOM 721 O O . PHE A 1 97 ? -2.986 11.336 16.378 1.00 67.00 97 PHE A O 1
ATOM 728 N N . ASP A 1 98 ? -3.728 13.305 17.147 1.00 80.12 98 ASP A N 1
ATOM 729 C CA . ASP A 1 98 ? -5.097 12.825 17.366 1.00 80.12 98 ASP A CA 1
ATOM 730 C C . ASP A 1 98 ? -5.815 12.549 16.035 1.00 80.12 98 ASP A C 1
ATOM 732 O O . ASP A 1 98 ? -6.373 11.470 15.843 1.00 80.12 98 ASP A O 1
ATOM 736 N N . GLU A 1 99 ? -5.792 13.497 15.092 1.00 85.50 99 GLU A N 1
ATOM 737 C CA . GLU A 1 99 ? -6.431 13.318 13.777 1.00 85.50 99 GLU A CA 1
ATOM 738 C C . GLU A 1 99 ? -5.697 12.273 12.935 1.00 85.50 99 GLU A C 1
ATOM 740 O O . GLU A 1 99 ? -6.329 11.369 12.385 1.00 85.50 99 GLU A O 1
ATOM 745 N N . LEU A 1 100 ? -4.362 12.347 12.901 1.00 86.38 100 LEU A N 1
ATOM 746 C CA . LEU A 1 100 ? -3.531 11.359 12.219 1.00 86.38 100 LEU A CA 1
ATOM 747 C C . LEU A 1 100 ? -3.715 9.961 12.824 1.00 86.38 100 LEU A C 1
ATOM 749 O O . LEU A 1 100 ? -3.886 8.994 12.089 1.00 86.38 100 LEU A O 1
ATOM 753 N N . GLY A 1 101 ? -3.736 9.852 14.153 1.00 89.12 101 GLY A N 1
ATOM 754 C CA . GLY A 1 101 ? -3.958 8.599 14.865 1.00 89.12 101 GLY A CA 1
ATOM 755 C C . GLY A 1 101 ? -5.318 8.000 14.527 1.00 89.12 101 GLY A C 1
ATOM 756 O O . GLY A 1 101 ? -5.384 6.855 14.093 1.00 89.12 101 GLY A O 1
ATOM 757 N N . ARG A 1 102 ? -6.404 8.778 14.624 1.00 91.88 102 ARG A N 1
ATOM 758 C CA . ARG A 1 102 ? -7.750 8.312 14.241 1.00 91.88 102 ARG A CA 1
ATOM 759 C C . ARG A 1 102 ? -7.822 7.865 12.782 1.00 91.88 102 ARG A C 1
ATOM 761 O O . ARG A 1 102 ? -8.453 6.843 12.507 1.00 91.88 102 ARG A O 1
ATOM 768 N N . HIS A 1 103 ? -7.190 8.602 11.869 1.00 93.44 103 HIS A N 1
ATOM 769 C CA . HIS A 1 103 ? -7.116 8.237 10.456 1.00 93.44 103 HIS A CA 1
ATOM 770 C C . HIS A 1 103 ? -6.373 6.904 10.272 1.00 93.44 103 HIS A C 1
ATOM 772 O O . HIS A 1 103 ? -6.938 5.978 9.701 1.00 93.44 103 HIS A O 1
ATOM 778 N N . CYS A 1 104 ? -5.184 6.739 10.860 1.00 93.19 104 CYS A N 1
ATOM 779 C CA . CYS A 1 104 ? -4.421 5.490 10.775 1.00 93.19 104 CYS A CA 1
ATOM 780 C C . CYS A 1 104 ? -5.144 4.295 11.410 1.00 93.19 104 CYS A C 1
ATOM 782 O O . CYS A 1 104 ? -5.145 3.210 10.843 1.00 93.19 104 CYS A O 1
ATOM 784 N N . ILE A 1 105 ? -5.817 4.470 12.549 1.00 95.56 105 ILE A N 1
ATOM 785 C CA . ILE A 1 105 ? -6.639 3.399 13.135 1.00 95.56 105 ILE A CA 1
ATOM 786 C C . ILE A 1 105 ? -7.794 3.024 12.206 1.00 95.56 105 ILE A C 1
ATOM 788 O O . ILE A 1 105 ? -8.099 1.843 12.044 1.00 95.56 105 ILE A O 1
ATOM 792 N N . SER A 1 106 ? -8.437 4.018 11.593 1.00 96.94 106 SER A N 1
ATOM 793 C CA . SER A 1 106 ? -9.528 3.784 10.646 1.00 96.94 106 SER A CA 1
ATOM 794 C C . SER A 1 106 ? -9.034 3.049 9.398 1.00 96.94 106 SER A C 1
ATOM 796 O O . SER A 1 106 ? -9.695 2.115 8.952 1.00 96.94 106 SER A O 1
ATOM 798 N N . HIS A 1 107 ? -7.855 3.417 8.894 1.00 97.00 107 HIS A N 1
ATOM 799 C CA . HIS A 1 107 ? -7.159 2.758 7.791 1.00 97.00 107 HIS A CA 1
ATOM 800 C C . HIS A 1 107 ? -6.904 1.274 8.087 1.00 97.00 107 HIS A C 1
ATOM 802 O O . HIS A 1 107 ? -7.363 0.399 7.354 1.00 97.00 107 HIS A O 1
ATOM 808 N N . GLU A 1 108 ? -6.274 0.961 9.220 1.00 97.81 108 GLU A N 1
ATOM 809 C CA . GLU A 1 108 ? -6.008 -0.431 9.599 1.00 97.81 108 GLU A CA 1
ATOM 810 C C . GLU A 1 108 ? -7.295 -1.235 9.844 1.00 97.81 108 GLU A C 1
ATOM 812 O O . GLU A 1 108 ? -7.409 -2.397 9.449 1.00 97.81 108 GLU A O 1
ATOM 817 N N . ALA A 1 109 ? -8.319 -0.613 10.436 1.00 98.06 109 ALA A N 1
ATOM 818 C CA . ALA A 1 109 ? -9.617 -1.256 10.614 1.00 98.06 109 ALA A CA 1
ATOM 819 C C . ALA A 1 109 ? -10.282 -1.613 9.272 1.00 98.06 109 ALA A C 1
ATOM 821 O O . ALA A 1 109 ? -10.958 -2.639 9.178 1.00 98.06 109 ALA A O 1
ATOM 822 N N . LEU A 1 110 ? -10.078 -0.810 8.224 1.00 98.25 110 LEU A N 1
ATOM 823 C CA . LEU A 1 110 ? -10.575 -1.122 6.885 1.00 98.25 110 LEU A CA 1
ATOM 824 C C . LEU A 1 110 ? -9.792 -2.268 6.230 1.00 98.25 110 LEU A C 1
ATOM 826 O O . LEU A 1 110 ? -10.416 -3.115 5.595 1.00 98.25 110 LEU A O 1
ATOM 830 N N . HIS A 1 111 ? -8.478 -2.392 6.446 1.00 97.75 111 HIS A N 1
ATOM 831 C CA . HIS A 1 111 ? -7.751 -3.603 6.038 1.00 97.75 111 HIS A CA 1
ATOM 832 C C . HIS A 1 111 ? -8.293 -4.858 6.737 1.00 97.75 111 HIS A C 1
ATOM 834 O O . HIS A 1 111 ? -8.525 -5.882 6.085 1.00 97.75 111 HIS A O 1
ATOM 840 N N . ALA A 1 112 ? -8.577 -4.780 8.042 1.00 97.75 112 ALA A N 1
ATOM 841 C CA . ALA A 1 112 ? -9.220 -5.873 8.772 1.00 97.75 112 ALA A CA 1
ATOM 842 C C . ALA A 1 112 ? -10.617 -6.205 8.206 1.00 97.75 112 ALA A C 1
ATOM 844 O O . ALA A 1 112 ? -10.945 -7.378 8.020 1.00 97.75 112 ALA A O 1
ATOM 845 N N . LEU A 1 113 ? -11.423 -5.193 7.857 1.00 98.00 113 LEU A N 1
ATOM 846 C CA . LEU A 1 113 ? -12.719 -5.377 7.192 1.00 98.00 113 LEU A CA 1
ATOM 847 C C . LEU A 1 113 ? -12.579 -6.129 5.860 1.00 98.00 113 LEU A C 1
ATOM 849 O O . LEU A 1 113 ? -13.307 -7.098 5.629 1.00 98.00 113 LEU A O 1
ATOM 853 N N . LEU A 1 114 ? -11.658 -5.701 4.989 1.00 97.25 114 LEU A N 1
ATOM 854 C CA . LEU A 1 114 ? -11.402 -6.371 3.710 1.00 97.25 114 LEU A CA 1
ATOM 855 C C . LEU A 1 114 ? -11.027 -7.838 3.935 1.00 97.25 114 LEU A C 1
ATOM 857 O O . LEU A 1 114 ? -11.552 -8.727 3.257 1.00 97.25 114 LEU A O 1
ATOM 861 N N . LYS A 1 115 ? -10.199 -8.116 4.951 1.00 95.81 115 LYS A N 1
ATOM 862 C CA . LYS A 1 115 ? -9.822 -9.488 5.284 1.00 95.81 115 LYS A CA 1
ATOM 863 C C . LYS A 1 115 ? -11.006 -10.333 5.749 1.00 95.81 115 LYS A C 1
ATOM 865 O O . LYS A 1 115 ? -11.160 -11.453 5.266 1.00 95.81 115 LYS A O 1
ATOM 870 N N . GLN A 1 116 ? -11.861 -9.805 6.625 1.00 96.56 116 GLN A N 1
ATOM 871 C CA . GLN A 1 116 ? -13.060 -10.506 7.104 1.00 96.56 116 GLN A CA 1
ATOM 872 C C . GLN A 1 116 ? -14.051 -10.829 5.978 1.00 96.56 116 GLN A C 1
ATOM 874 O O . GLN A 1 116 ? -14.799 -11.801 6.069 1.00 96.56 116 GLN A O 1
ATOM 879 N N . ARG A 1 117 ? -14.041 -10.046 4.893 1.00 96.62 117 ARG A N 1
ATOM 880 C CA . ARG A 1 117 ? -14.830 -10.318 3.681 1.00 96.62 117 ARG A CA 1
ATOM 881 C C . ARG A 1 117 ? -14.165 -11.305 2.716 1.00 96.62 117 ARG A C 1
ATOM 883 O O . ARG A 1 117 ? -14.785 -11.681 1.726 1.00 96.62 117 ARG A O 1
ATOM 890 N N . GLY A 1 118 ? -12.929 -11.727 2.982 1.00 94.88 118 GLY A N 1
ATOM 891 C CA . GLY A 1 118 ? -12.149 -12.546 2.055 1.00 94.88 118 GLY A CA 1
ATOM 892 C C . GLY A 1 118 ? -11.686 -11.777 0.813 1.00 94.88 118 GLY A C 1
ATOM 893 O O . GLY A 1 118 ? -11.368 -12.393 -0.198 1.00 94.88 118 GLY A O 1
ATOM 894 N N . GLU A 1 119 ? -11.628 -10.446 0.876 1.00 95.50 119 GLU A N 1
ATOM 895 C CA . GLU A 1 119 ? -11.250 -9.560 -0.237 1.00 95.50 119 GLU A CA 1
ATOM 896 C C . GLU A 1 119 ? -9.735 -9.304 -0.306 1.00 95.50 119 GLU A C 1
ATOM 898 O O . GLU A 1 119 ? -9.282 -8.266 -0.782 1.00 95.50 119 GLU A O 1
ATOM 903 N N . ASP A 1 120 ? -8.954 -10.264 0.182 1.00 85.81 120 ASP A N 1
ATOM 904 C CA . ASP A 1 120 ? -7.497 -10.216 0.233 1.00 85.81 120 ASP A CA 1
ATOM 905 C C . ASP A 1 120 ? -6.905 -10.374 -1.176 1.00 85.81 120 ASP A C 1
ATOM 907 O O . ASP A 1 120 ? -6.968 -11.437 -1.805 1.00 85.81 120 ASP A O 1
ATOM 911 N N . THR A 1 121 ? -6.307 -9.303 -1.680 1.00 87.62 121 THR A N 1
ATOM 912 C CA . THR A 1 121 ? -5.673 -9.266 -2.998 1.00 87.62 121 THR A CA 1
ATOM 913 C C . THR A 1 121 ? -4.292 -9.921 -2.997 1.00 87.62 121 THR A C 1
ATOM 915 O O . THR A 1 121 ? -3.804 -10.320 -4.059 1.00 87.62 121 THR A O 1
ATOM 918 N N . SER A 1 122 ? -3.667 -10.122 -1.829 1.00 78.44 122 SER A N 1
ATOM 919 C CA . SER A 1 122 ? -2.362 -10.784 -1.725 1.00 78.44 122 SER A CA 1
ATOM 920 C C . SER A 1 122 ? -2.430 -12.252 -2.170 1.00 78.44 122 SER A C 1
ATOM 922 O O . SER A 1 122 ? -1.488 -12.767 -2.791 1.00 78.44 122 SER A O 1
ATOM 924 N N . ALA A 1 123 ? -3.586 -12.900 -1.974 1.00 80.50 123 ALA A N 1
ATOM 925 C CA . ALA A 1 123 ? -3.859 -14.268 -2.409 1.00 80.50 123 ALA A CA 1
ATOM 926 C C . ALA A 1 123 ? -3.819 -14.429 -3.941 1.00 80.50 123 ALA A C 1
ATOM 928 O O . ALA A 1 123 ? -3.448 -15.497 -4.446 1.00 80.50 123 ALA A O 1
ATOM 929 N N . ALA A 1 124 ? -4.125 -13.367 -4.697 1.00 82.62 124 ALA A N 1
ATOM 930 C CA . ALA A 1 124 ? -4.085 -13.391 -6.157 1.00 82.62 124 ALA A CA 1
ATOM 931 C C . ALA A 1 124 ? -2.675 -13.722 -6.674 1.00 82.62 124 ALA A C 1
ATOM 933 O O . ALA A 1 124 ? -2.528 -14.522 -7.599 1.00 82.62 124 ALA A O 1
ATOM 934 N N . SER A 1 125 ? -1.625 -13.192 -6.035 1.00 87.38 125 SER A N 1
ATOM 935 C CA . SER A 1 125 ? -0.233 -13.483 -6.410 1.00 87.38 125 SER A CA 1
ATOM 936 C C . SER A 1 125 ? 0.110 -14.973 -6.269 1.00 87.38 125 SER A C 1
ATOM 938 O O . SER A 1 125 ? 0.774 -15.547 -7.131 1.00 87.38 125 SER A O 1
ATOM 940 N N . ALA A 1 126 ? -0.376 -15.628 -5.210 1.00 86.62 126 ALA A N 1
ATOM 941 C CA . ALA A 1 126 ? -0.137 -17.044 -4.960 1.00 86.62 126 ALA A CA 1
ATOM 942 C C . ALA A 1 126 ? -0.876 -17.941 -5.959 1.00 86.62 126 ALA A C 1
ATOM 944 O O . ALA A 1 126 ? -0.315 -18.944 -6.399 1.00 86.62 126 ALA A O 1
ATOM 945 N N . ARG A 1 127 ? -2.103 -17.559 -6.331 1.00 90.31 127 ARG A N 1
ATOM 946 C CA . ARG A 1 127 ? -2.970 -18.316 -7.241 1.00 90.31 127 ARG A CA 1
ATOM 947 C C . ARG A 1 127 ? -2.610 -18.139 -8.719 1.00 90.31 127 ARG A C 1
ATOM 949 O O . ARG A 1 127 ? -2.766 -19.085 -9.486 1.00 90.31 127 ARG A O 1
ATOM 956 N N . LEU A 1 128 ? -2.183 -16.944 -9.127 1.00 92.62 128 LEU A N 1
ATOM 957 C CA . LEU A 1 128 ? -2.090 -16.563 -10.544 1.00 92.62 128 LEU A CA 1
ATOM 958 C C . LEU A 1 128 ? -0.662 -16.526 -11.086 1.00 92.62 128 LEU A C 1
ATOM 960 O O . LEU A 1 128 ? -0.472 -16.723 -12.284 1.00 92.62 128 LEU A O 1
ATOM 964 N N . ALA A 1 129 ? 0.337 -16.247 -10.245 1.00 94.06 129 ALA A N 1
ATOM 965 C CA . ALA A 1 129 ? 1.705 -16.096 -10.723 1.00 94.06 129 ALA A CA 1
ATOM 966 C C . ALA A 1 129 ? 2.294 -17.445 -11.148 1.00 94.06 129 ALA A C 1
ATOM 968 O O . ALA A 1 129 ? 2.421 -18.363 -10.334 1.00 94.06 129 ALA A O 1
ATOM 969 N N . THR A 1 130 ? 2.730 -17.538 -12.404 1.00 93.44 130 THR A N 1
ATOM 970 C CA . THR A 1 130 ? 3.451 -18.712 -12.922 1.00 93.44 130 THR A CA 1
ATOM 971 C C . THR A 1 130 ? 4.965 -18.529 -12.883 1.00 93.44 130 THR A C 1
ATOM 973 O O . THR A 1 130 ? 5.719 -19.496 -12.976 1.00 93.44 130 THR A O 1
ATOM 976 N N . THR A 1 131 ? 5.410 -17.287 -12.701 1.00 92.50 131 THR A N 1
ATOM 977 C CA . THR A 1 131 ? 6.816 -16.884 -12.692 1.00 92.50 131 THR A CA 1
ATOM 978 C C . THR A 1 131 ? 7.125 -15.951 -11.516 1.00 92.50 131 THR A C 1
ATOM 980 O O . THR A 1 131 ? 6.209 -15.434 -10.866 1.00 92.50 131 THR A O 1
ATOM 983 N N . GLN A 1 132 ? 8.408 -15.726 -11.203 1.00 91.12 132 GLN A N 1
ATOM 984 C CA . GLN A 1 132 ? 8.779 -14.841 -10.096 1.00 91.12 132 GLN A CA 1
ATOM 985 C C . GLN A 1 132 ? 8.474 -13.379 -10.433 1.00 91.12 132 GLN A C 1
ATOM 987 O O . GLN A 1 132 ? 7.970 -12.656 -9.576 1.00 91.12 132 GLN A O 1
ATOM 992 N N . SER A 1 133 ? 8.726 -12.937 -11.671 1.00 92.00 133 SER A N 1
ATOM 993 C CA . SER A 1 133 ? 8.428 -11.553 -12.056 1.00 92.00 133 SER A CA 1
ATOM 994 C C . SER A 1 133 ? 6.930 -11.252 -12.014 1.00 92.00 133 SER A C 1
ATOM 996 O O . SER A 1 133 ? 6.539 -10.192 -11.530 1.00 92.00 133 SER A O 1
ATOM 998 N N . GLU A 1 134 ? 6.082 -12.188 -12.454 1.00 93.88 134 GLU A N 1
ATOM 999 C CA . GLU A 1 134 ? 4.625 -12.060 -12.323 1.00 93.88 134 GLU A CA 1
ATOM 1000 C C . GLU A 1 134 ? 4.200 -11.956 -10.865 1.00 93.88 134 GLU A C 1
ATOM 1002 O O . GLU A 1 134 ? 3.380 -11.101 -10.539 1.00 93.88 134 GLU A O 1
ATOM 1007 N N . ARG A 1 135 ? 4.781 -12.781 -9.986 1.00 94.00 135 ARG A N 1
ATOM 1008 C CA . ARG A 1 135 ? 4.503 -12.726 -8.549 1.00 94.00 135 ARG A CA 1
ATOM 1009 C C . ARG A 1 135 ? 4.797 -11.339 -7.993 1.00 94.00 135 ARG A C 1
ATOM 1011 O O . ARG A 1 135 ? 3.940 -10.778 -7.324 1.00 94.00 135 ARG A O 1
ATOM 1018 N N . ASP A 1 136 ? 5.950 -10.762 -8.321 1.00 92.75 136 ASP A N 1
ATOM 1019 C CA . ASP A 1 136 ? 6.343 -9.438 -7.828 1.00 92.75 136 ASP A CA 1
ATOM 1020 C C . ASP A 1 136 ? 5.371 -8.329 -8.279 1.00 92.75 136 ASP A C 1
ATOM 1022 O O . ASP A 1 136 ? 4.990 -7.464 -7.480 1.00 92.75 136 ASP A O 1
ATOM 1026 N N . TYR A 1 137 ? 4.945 -8.355 -9.549 1.00 95.38 137 TYR A N 1
ATOM 1027 C CA . TYR A 1 137 ? 3.977 -7.386 -10.072 1.00 95.38 137 TYR A CA 1
ATOM 1028 C C . TYR A 1 137 ? 2.587 -7.577 -9.469 1.00 95.38 137 TYR A C 1
ATOM 1030 O O . TYR A 1 137 ? 1.955 -6.590 -9.107 1.00 95.38 137 TYR A O 1
ATOM 1038 N N . LEU A 1 138 ? 2.118 -8.821 -9.344 1.00 96.31 138 LEU A N 1
ATOM 1039 C CA . LEU A 1 138 ? 0.811 -9.137 -8.767 1.00 96.31 138 LEU A CA 1
ATOM 1040 C C . LEU A 1 138 ? 0.745 -8.768 -7.287 1.00 96.31 138 LEU A C 1
ATOM 1042 O O . LEU A 1 138 ? -0.233 -8.162 -6.868 1.00 96.31 138 LEU A O 1
ATOM 1046 N N . THR A 1 139 ? 1.791 -9.066 -6.513 1.00 94.75 139 THR A N 1
ATOM 1047 C CA . THR A 1 139 ? 1.876 -8.656 -5.107 1.00 94.75 139 THR A CA 1
ATOM 1048 C C . THR A 1 139 ? 1.831 -7.137 -4.980 1.00 94.75 139 THR A C 1
ATOM 1050 O O . THR A 1 139 ? 1.059 -6.613 -4.186 1.00 94.75 139 THR A O 1
ATOM 1053 N N . SER A 1 140 ? 2.612 -6.413 -5.790 1.00 95.94 140 SER A N 1
ATOM 1054 C CA . SER A 1 140 ? 2.605 -4.945 -5.748 1.00 95.94 140 SER A CA 1
ATOM 1055 C C . SER A 1 140 ? 1.256 -4.365 -6.169 1.00 95.94 140 SER A C 1
ATOM 1057 O O . SER A 1 140 ? 0.764 -3.449 -5.525 1.00 95.94 140 SER A O 1
ATOM 1059 N N . ALA A 1 141 ? 0.644 -4.905 -7.224 1.00 97.56 141 ALA A N 1
ATOM 1060 C CA . ALA A 1 141 ? -0.669 -4.478 -7.690 1.00 97.56 141 ALA A CA 1
ATOM 1061 C C . ALA A 1 141 ? -1.767 -4.733 -6.651 1.00 97.56 141 ALA A C 1
ATOM 1063 O O . ALA A 1 141 ? -2.611 -3.867 -6.461 1.00 97.56 141 ALA A O 1
ATOM 1064 N N . GLY A 1 142 ? -1.736 -5.881 -5.968 1.00 97.06 142 GLY A N 1
ATOM 1065 C CA . GLY A 1 142 ? -2.667 -6.185 -4.883 1.00 97.06 142 GLY A CA 1
ATOM 1066 C C . GLY A 1 142 ? -2.594 -5.148 -3.767 1.00 97.06 142 GLY A C 1
ATOM 1067 O O . GLY A 1 142 ? -3.592 -4.496 -3.474 1.00 97.06 142 GLY A O 1
ATOM 1068 N N . VAL A 1 143 ? -1.389 -4.897 -3.246 1.00 96.31 143 VAL A N 1
ATOM 1069 C CA . VAL A 1 143 ? -1.187 -3.885 -2.197 1.00 96.31 143 VAL A CA 1
ATOM 1070 C C . VAL A 1 143 ? -1.696 -2.517 -2.654 1.00 96.31 143 VAL A C 1
ATOM 1072 O O . VAL A 1 143 ? -2.529 -1.929 -1.986 1.00 96.31 143 VAL A O 1
ATOM 1075 N N . ILE A 1 144 ? -1.296 -2.033 -3.834 1.00 97.56 144 ILE A N 1
ATOM 1076 C CA . ILE A 1 144 ? -1.744 -0.721 -4.338 1.00 97.56 144 ILE A CA 1
ATOM 1077 C C . ILE A 1 144 ? -3.274 -0.644 -4.464 1.00 97.56 144 ILE A C 1
ATOM 1079 O O . ILE A 1 144 ? -3.859 0.398 -4.177 1.00 97.56 144 ILE A O 1
ATOM 1083 N N . ALA A 1 145 ? -3.919 -1.727 -4.906 1.00 97.94 145 ALA A N 1
ATOM 1084 C CA . ALA A 1 145 ? -5.370 -1.799 -5.013 1.00 97.94 145 ALA A CA 1
ATOM 1085 C C . ALA A 1 145 ? -6.048 -1.723 -3.636 1.00 97.94 145 ALA A C 1
ATOM 1087 O O . ALA A 1 145 ? -7.009 -0.976 -3.487 1.00 97.94 145 ALA A O 1
ATOM 1088 N N . GLU A 1 146 ? -5.561 -2.458 -2.635 1.00 97.44 146 GLU A N 1
ATOM 1089 C CA . GLU A 1 146 ? -6.098 -2.401 -1.268 1.00 97.44 146 GLU A CA 1
ATOM 1090 C C . GLU A 1 146 ? -5.922 -1.022 -0.638 1.00 97.44 146 GLU A C 1
ATOM 1092 O O . GLU A 1 146 ? -6.899 -0.447 -0.165 1.00 97.44 146 GLU A O 1
ATOM 1097 N N . GLU A 1 147 ? -4.712 -0.471 -0.713 1.00 97.19 147 GLU A N 1
ATOM 1098 C CA . GLU A 1 147 ? -4.369 0.858 -0.199 1.00 97.19 147 GLU A CA 1
ATOM 1099 C C . GLU A 1 147 ? -5.273 1.941 -0.811 1.00 97.19 147 GLU A C 1
ATOM 1101 O O . GLU A 1 147 ? -5.847 2.767 -0.103 1.00 97.19 147 GLU A O 1
ATOM 1106 N N . TYR A 1 148 ? -5.493 1.891 -2.132 1.00 97.94 148 TYR A N 1
ATOM 1107 C CA . TYR A 1 148 ? -6.449 2.772 -2.806 1.00 97.94 148 TYR A CA 1
ATOM 1108 C C . TYR A 1 148 ? -7.871 2.613 -2.255 1.00 97.94 148 TYR A C 1
ATOM 1110 O O . TYR A 1 148 ? -8.531 3.611 -1.974 1.00 97.94 148 TYR A O 1
ATOM 1118 N N . ARG A 1 149 ? -8.369 1.379 -2.104 1.00 98.00 149 ARG A N 1
ATOM 1119 C CA . ARG A 1 149 ? -9.747 1.134 -1.645 1.00 98.00 149 ARG A CA 1
ATOM 1120 C C . ARG A 1 149 ? -9.970 1.631 -0.220 1.00 98.00 149 ARG A C 1
ATOM 1122 O O . ARG A 1 149 ? -11.041 2.169 0.068 1.00 98.00 149 ARG A O 1
ATOM 1129 N N . VAL A 1 150 ? -8.986 1.434 0.655 1.00 97.75 150 VAL A N 1
ATOM 1130 C CA . VAL A 1 150 ? -9.007 1.907 2.042 1.00 97.75 150 VAL A CA 1
ATOM 1131 C C . VAL A 1 150 ? -9.030 3.431 2.078 1.00 97.75 150 VAL A C 1
ATOM 1133 O O . VAL A 1 150 ? -9.962 4.011 2.636 1.00 97.75 150 VAL A O 1
ATOM 1136 N N . GLU A 1 151 ? -8.083 4.087 1.410 1.00 97.31 151 GLU A N 1
ATOM 1137 C CA . GLU A 1 151 ? -8.009 5.549 1.403 1.00 97.31 151 GLU A CA 1
ATOM 1138 C C . GLU A 1 151 ? -9.209 6.202 0.711 1.00 97.31 151 GLU A C 1
ATOM 1140 O O . GLU A 1 151 ? -9.701 7.232 1.165 1.00 97.31 151 GLU A O 1
ATOM 1145 N N . ALA A 1 152 ? -9.750 5.594 -0.349 1.00 96.94 152 ALA A N 1
ATOM 1146 C CA . ALA A 1 152 ? -10.940 6.112 -1.021 1.00 96.94 152 ALA A CA 1
ATOM 1147 C C . ALA A 1 152 ? -12.159 6.099 -0.082 1.00 96.94 152 ALA A C 1
ATOM 1149 O O . ALA A 1 152 ? -12.953 7.040 -0.083 1.00 96.94 152 ALA A O 1
ATOM 1150 N N . CYS A 1 153 ? -12.278 5.072 0.767 1.00 97.19 153 CYS A N 1
ATOM 1151 C CA . CYS A 1 153 ? -13.327 4.992 1.783 1.00 97.19 153 CYS A CA 1
ATOM 1152 C C . CYS A 1 153 ? -13.176 6.120 2.812 1.00 97.19 153 CYS A C 1
ATOM 1154 O O . CYS A 1 153 ? -14.138 6.829 3.108 1.00 97.19 153 CYS A O 1
ATOM 1156 N N . LEU A 1 154 ? -11.958 6.328 3.320 1.00 96.00 154 LEU A N 1
ATOM 1157 C CA . LEU A 1 154 ? -11.668 7.383 4.293 1.00 96.00 154 LEU A CA 1
ATOM 1158 C C . LEU A 1 154 ? -11.886 8.783 3.710 1.00 96.00 154 LEU A C 1
ATOM 1160 O O . LEU A 1 154 ? -12.454 9.646 4.383 1.00 96.00 154 LEU A O 1
ATOM 1164 N N . ALA A 1 155 ? -11.526 8.994 2.444 1.00 93.56 155 ALA A N 1
ATOM 1165 C CA . ALA A 1 155 ? -11.768 10.244 1.735 1.00 93.56 155 ALA A CA 1
ATOM 1166 C C . ALA A 1 155 ? -13.271 10.564 1.631 1.00 93.56 155 ALA A C 1
ATOM 1168 O O . ALA A 1 155 ? -13.674 11.702 1.885 1.00 93.56 155 ALA A O 1
ATOM 1169 N N . VAL A 1 156 ? -14.118 9.569 1.333 1.00 93.31 156 VAL A N 1
ATOM 1170 C CA . VAL A 1 156 ? -15.588 9.722 1.313 1.00 93.31 156 VAL A CA 1
ATOM 1171 C C . VAL A 1 156 ? -16.143 10.058 2.703 1.00 93.31 156 VAL A C 1
ATOM 1173 O O . VAL A 1 156 ? -17.069 10.862 2.819 1.00 93.31 156 VAL A O 1
ATOM 1176 N N . GLU A 1 157 ? -15.558 9.496 3.761 1.00 93.62 157 GLU A N 1
ATOM 1177 C CA . GLU A 1 157 ? -15.908 9.793 5.158 1.00 93.62 157 GLU A CA 1
ATOM 1178 C C . GLU A 1 157 ? -15.397 11.164 5.641 1.00 93.62 157 GLU A C 1
ATOM 1180 O O . GLU A 1 157 ? -15.724 11.592 6.750 1.00 93.62 157 GLU A O 1
ATOM 1185 N N . GLY A 1 158 ? -14.601 11.869 4.830 1.00 91.56 158 GLY A N 1
ATOM 1186 C CA . GLY A 1 158 ? -13.952 13.122 5.214 1.00 91.56 158 GLY A CA 1
ATOM 1187 C C . GLY A 1 158 ? -12.795 12.935 6.200 1.00 91.56 158 GLY A C 1
ATOM 1188 O O . GLY A 1 158 ? -12.361 13.904 6.822 1.00 91.56 158 GLY A O 1
ATOM 1189 N N . SER A 1 159 ? -12.293 11.707 6.360 1.00 91.31 159 SER A N 1
ATOM 1190 C CA . SER A 1 159 ? -11.086 11.416 7.129 1.00 91.31 159 SER A CA 1
ATOM 1191 C C . SER A 1 159 ? -9.864 11.638 6.243 1.00 91.31 159 SER A C 1
ATOM 1193 O O . SER A 1 159 ? -9.411 10.738 5.544 1.00 91.31 159 SER A O 1
ATOM 1195 N N . THR A 1 160 ? -9.330 12.856 6.269 1.00 80.56 160 THR A N 1
ATOM 1196 C CA . THR A 1 160 ? -8.095 13.204 5.559 1.00 80.56 160 THR A CA 1
ATOM 1197 C C . THR A 1 160 ? -6.922 13.279 6.531 1.00 80.56 160 THR A C 1
ATOM 1199 O O . THR A 1 160 ? -7.074 13.896 7.591 1.00 80.56 160 THR A O 1
ATOM 1202 N N . PRO A 1 161 ? -5.743 12.733 6.190 1.00 81.00 161 PRO A N 1
ATOM 1203 C CA . PRO A 1 161 ? -4.552 12.944 7.000 1.00 81.00 161 PRO A CA 1
ATOM 1204 C C . PRO A 1 161 ? -4.176 14.443 7.024 1.00 81.00 161 PRO A C 1
ATOM 1206 O O . PRO A 1 161 ? -4.473 15.162 6.064 1.00 81.00 161 PRO A O 1
ATOM 1209 N N . PRO A 1 162 ? -3.490 14.939 8.077 1.00 76.25 162 PRO A N 1
ATOM 1210 C CA . PRO A 1 162 ? -3.100 16.352 8.187 1.00 76.25 162 PRO A CA 1
ATOM 1211 C C . PRO A 1 162 ? -2.271 16.868 7.003 1.00 76.25 162 PRO A C 1
ATOM 1213 O O . PRO A 1 162 ? -2.313 18.051 6.667 1.00 76.25 162 PRO A O 1
ATOM 1216 N N . THR A 1 163 ? -1.514 15.979 6.361 1.00 77.50 163 THR A N 1
ATOM 1217 C CA . THR A 1 163 ? -0.790 16.244 5.118 1.00 77.50 163 THR A CA 1
ATOM 1218 C C . THR A 1 163 ? -1.451 15.491 3.977 1.00 77.50 163 THR A C 1
ATOM 1220 O O . THR A 1 163 ? -1.468 14.262 3.983 1.00 77.50 163 THR A O 1
ATOM 1223 N N . THR A 1 164 ? -1.949 16.221 2.978 1.00 81.56 164 THR A N 1
ATOM 1224 C CA . THR A 1 164 ? -2.504 15.605 1.764 1.00 81.56 164 THR A CA 1
ATOM 1225 C C . THR A 1 164 ? -1.427 14.834 1.003 1.00 81.56 164 THR A C 1
ATOM 1227 O O . THR A 1 164 ? -0.269 15.274 0.940 1.00 81.56 164 THR A O 1
ATOM 1230 N N . SER A 1 165 ? -1.815 13.732 0.364 1.00 82.81 165 SER A N 1
ATOM 1231 C CA . SER A 1 165 ? -0.940 12.974 -0.533 1.00 82.81 165 SER A CA 1
ATOM 1232 C C . SER A 1 165 ? -0.442 13.864 -1.663 1.00 82.81 165 SER A C 1
ATOM 1234 O O . SER A 1 165 ? 0.723 13.772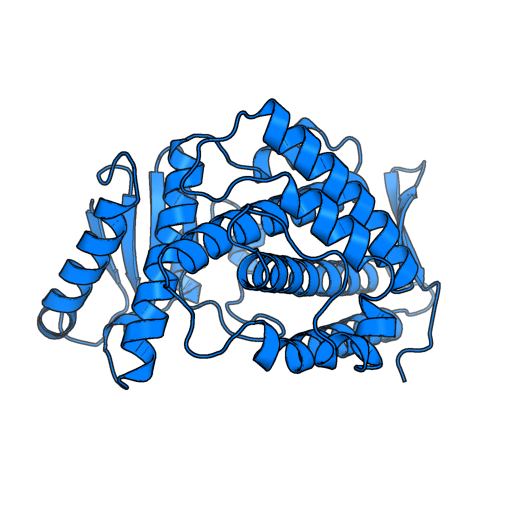 -2.036 1.00 82.81 165 SER A O 1
ATOM 1236 N N . GLN A 1 166 ? -1.270 14.793 -2.159 1.00 83.75 166 GLN A N 1
ATOM 1237 C CA . GLN A 1 166 ? -0.838 15.761 -3.167 1.00 83.75 166 GLN A CA 1
ATOM 1238 C C . GLN A 1 166 ? 0.301 16.668 -2.667 1.00 83.75 166 GLN A C 1
ATOM 1240 O O . GLN A 1 166 ? 1.244 16.923 -3.416 1.00 83.75 166 GLN A O 1
ATOM 1245 N N . SER A 1 167 ? 0.235 17.158 -1.423 1.00 84.00 167 SER A N 1
ATOM 1246 C CA . SER A 1 167 ? 1.267 18.044 -0.860 1.00 84.00 167 SER A CA 1
ATOM 1247 C C . SER A 1 167 ? 2.594 17.343 -0.559 1.00 84.00 167 SER A C 1
ATOM 1249 O O . SER A 1 167 ? 3.637 17.976 -0.678 1.00 84.00 167 SER A O 1
ATOM 1251 N N . GLY A 1 168 ? 2.562 16.054 -0.206 1.00 85.81 168 GLY A N 1
ATOM 1252 C CA . GLY A 1 168 ? 3.760 15.248 0.069 1.00 85.81 168 GLY A CA 1
ATOM 1253 C C . GLY A 1 168 ? 4.314 14.505 -1.151 1.00 85.81 168 GLY A C 1
ATOM 1254 O O . GLY A 1 168 ? 5.336 13.826 -1.054 1.00 85.81 168 GLY A O 1
ATOM 1255 N N . PHE A 1 169 ? 3.656 14.600 -2.311 1.00 91.75 169 PHE A N 1
ATOM 1256 C CA . PHE A 1 169 ? 4.006 13.767 -3.462 1.00 91.75 169 PHE A CA 1
ATOM 1257 C C . PHE A 1 169 ? 5.378 14.098 -4.064 1.00 91.75 169 PHE A C 1
ATOM 1259 O O . PHE A 1 169 ? 6.029 13.221 -4.630 1.00 91.75 169 PHE A O 1
ATOM 1266 N N . ASP A 1 170 ? 5.834 15.346 -3.939 1.00 92.56 170 ASP A N 1
ATOM 1267 C CA . ASP A 1 170 ? 7.160 15.755 -4.410 1.00 92.56 170 ASP A CA 1
ATOM 1268 C C . ASP A 1 170 ? 8.273 15.006 -3.652 1.00 92.56 170 ASP A C 1
ATOM 1270 O O . ASP A 1 170 ? 9.217 14.520 -4.279 1.00 92.56 170 ASP A O 1
ATOM 1274 N N . ASP A 1 171 ? 8.112 14.807 -2.339 1.00 92.31 171 ASP A N 1
ATOM 1275 C CA . ASP A 1 171 ? 9.045 14.024 -1.519 1.00 92.31 171 ASP A CA 1
ATOM 1276 C C . ASP A 1 171 ? 9.012 12.537 -1.902 1.00 92.31 171 ASP A C 1
ATOM 1278 O O . ASP A 1 171 ? 10.055 11.887 -1.987 1.00 92.31 171 ASP A O 1
ATOM 1282 N N . ALA A 1 172 ? 7.828 11.994 -2.213 1.00 93.44 172 ALA A N 1
ATOM 1283 C CA . ALA A 1 172 ? 7.690 10.623 -2.706 1.00 93.44 172 ALA A CA 1
ATOM 1284 C C . ALA A 1 172 ? 8.384 10.417 -4.067 1.00 93.44 172 ALA A C 1
ATOM 1286 O O . ALA A 1 172 ? 9.034 9.389 -4.286 1.00 93.44 172 ALA A O 1
ATOM 1287 N N . LEU A 1 173 ? 8.279 11.392 -4.977 1.00 95.50 173 LEU A N 1
ATOM 1288 C CA . LEU A 1 173 ? 8.974 11.374 -6.265 1.00 95.50 173 LEU A CA 1
ATOM 1289 C C . LEU A 1 173 ? 10.494 11.434 -6.086 1.00 95.50 173 LEU A C 1
ATOM 1291 O O . LEU A 1 173 ? 11.213 10.686 -6.752 1.00 95.50 173 LEU A O 1
ATOM 1295 N N . GLU A 1 174 ? 10.985 12.282 -5.184 1.00 95.31 174 GLU A N 1
ATOM 1296 C CA . GLU A 1 174 ? 12.417 12.402 -4.906 1.00 95.31 174 GLU A CA 1
ATOM 1297 C C . GLU A 1 174 ? 12.978 11.142 -4.234 1.00 95.31 174 GLU A C 1
ATOM 1299 O O . GLU A 1 174 ? 13.996 10.603 -4.673 1.00 95.31 174 GLU A O 1
ATOM 1304 N N . ALA A 1 175 ? 12.280 10.588 -3.240 1.00 94.25 175 ALA A N 1
ATOM 1305 C CA . ALA A 1 175 ? 12.663 9.330 -2.603 1.00 94.25 175 ALA A CA 1
ATOM 1306 C C . ALA A 1 175 ? 12.724 8.170 -3.613 1.00 94.25 175 ALA A C 1
ATOM 1308 O O . ALA A 1 175 ? 13.657 7.357 -3.598 1.00 94.25 175 ALA A O 1
ATOM 1309 N N . ALA A 1 176 ? 11.760 8.107 -4.538 1.00 95.06 176 ALA A N 1
ATOM 1310 C CA . ALA A 1 176 ? 11.770 7.129 -5.618 1.00 95.06 176 ALA A CA 1
ATOM 1311 C C . ALA A 1 176 ? 12.948 7.353 -6.577 1.00 95.06 176 ALA A C 1
ATOM 1313 O O . ALA A 1 176 ? 13.633 6.391 -6.925 1.00 95.06 176 ALA A O 1
ATOM 1314 N N . ARG A 1 177 ? 13.234 8.606 -6.964 1.00 95.69 177 ARG A N 1
ATOM 1315 C CA . ARG A 1 177 ? 14.393 8.958 -7.802 1.00 95.69 177 ARG A CA 1
ATOM 1316 C C . ARG A 1 177 ? 15.698 8.466 -7.182 1.00 95.69 177 ARG A C 1
ATOM 1318 O O . ARG A 1 177 ? 16.461 7.787 -7.866 1.00 95.69 177 ARG A O 1
ATOM 1325 N N . LEU A 1 178 ? 15.926 8.759 -5.902 1.00 94.94 178 LEU A N 1
ATOM 1326 C CA . LEU A 1 178 ? 17.120 8.323 -5.173 1.00 94.94 178 LEU A CA 1
ATOM 1327 C C . LEU A 1 178 ? 17.214 6.794 -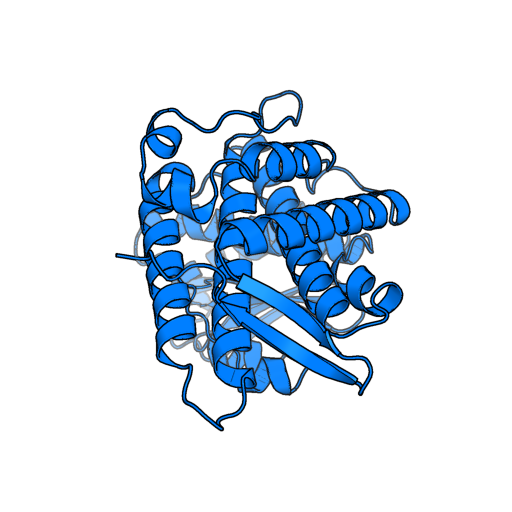5.110 1.00 94.94 178 LEU A C 1
ATOM 1329 O O . LEU A 1 178 ? 18.261 6.229 -5.413 1.00 94.94 178 LEU A O 1
ATOM 1333 N N . THR A 1 179 ? 16.100 6.110 -4.836 1.00 94.44 179 THR A N 1
ATOM 1334 C CA . THR A 1 179 ? 16.054 4.637 -4.818 1.00 94.44 179 THR A CA 1
ATOM 1335 C C . THR A 1 179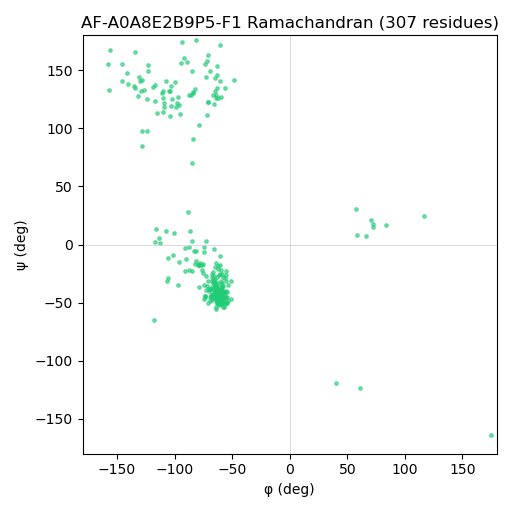 ? 16.391 4.036 -6.189 1.00 94.44 179 THR A C 1
ATOM 1337 O O . THR A 1 179 ? 17.116 3.046 -6.290 1.00 94.44 179 THR A O 1
ATOM 1340 N N . PHE A 1 180 ? 15.888 4.627 -7.275 1.00 95.00 180 PHE A N 1
ATOM 1341 C CA . PHE A 1 180 ? 16.206 4.178 -8.630 1.00 95.00 180 PHE A CA 1
ATOM 1342 C C . PHE A 1 180 ? 17.662 4.457 -9.006 1.00 95.00 180 PHE A C 1
ATOM 1344 O O . PHE A 1 180 ? 18.291 3.608 -9.640 1.00 95.00 180 PHE A O 1
ATOM 1351 N N . LEU A 1 181 ? 18.218 5.594 -8.586 1.00 94.12 181 LEU A N 1
ATOM 1352 C CA . LEU A 1 181 ? 19.633 5.899 -8.767 1.00 94.12 181 LEU A CA 1
ATOM 1353 C C . LEU A 1 181 ? 20.516 4.883 -8.025 1.00 94.12 181 LEU A C 1
ATOM 1355 O O . LEU A 1 181 ? 21.447 4.343 -8.621 1.00 94.12 181 LEU A O 1
ATOM 1359 N N . ASP A 1 182 ? 20.173 4.537 -6.784 1.00 93.38 182 ASP A N 1
ATOM 1360 C CA . ASP A 1 182 ? 20.866 3.499 -6.017 1.00 93.38 182 ASP A CA 1
ATOM 1361 C C . ASP A 1 182 ? 20.816 2.141 -6.725 1.00 93.38 182 ASP A C 1
ATOM 1363 O O . ASP A 1 182 ? 21.838 1.462 -6.844 1.00 93.38 182 ASP A O 1
ATOM 1367 N N . ALA A 1 183 ? 19.661 1.753 -7.277 1.00 92.81 183 ALA A N 1
ATOM 1368 C CA . ALA A 1 183 ? 19.538 0.521 -8.057 1.00 92.81 183 ALA A CA 1
ATOM 1369 C C . ALA A 1 183 ? 20.489 0.494 -9.270 1.00 92.81 183 ALA A C 1
ATOM 1371 O O . ALA A 1 183 ? 21.018 -0.563 -9.617 1.00 92.81 183 ALA A O 1
ATOM 1372 N N . ILE A 1 184 ? 20.729 1.645 -9.906 1.00 91.88 184 ILE A N 1
ATOM 1373 C CA . ILE A 1 184 ? 21.666 1.778 -11.029 1.00 91.88 184 ILE A CA 1
ATOM 1374 C C . ILE A 1 184 ? 23.116 1.713 -10.541 1.00 91.88 184 ILE A C 1
ATOM 1376 O O . ILE A 1 184 ? 23.922 1.002 -11.142 1.00 91.88 184 ILE A O 1
ATOM 1380 N N . ILE A 1 185 ? 23.449 2.421 -9.457 1.00 90.75 185 ILE A N 1
ATOM 1381 C CA . ILE A 1 185 ? 24.805 2.480 -8.889 1.00 90.75 185 ILE A CA 1
ATOM 1382 C C . ILE A 1 185 ? 25.260 1.107 -8.390 1.00 90.75 185 ILE A C 1
ATOM 1384 O O . ILE A 1 185 ? 26.414 0.733 -8.591 1.00 90.75 185 ILE A O 1
ATOM 1388 N N . LEU A 1 186 ? 24.354 0.324 -7.797 1.00 89.50 186 LEU A N 1
ATOM 1389 C CA . LEU A 1 186 ? 24.631 -1.025 -7.292 1.00 89.50 186 LEU A CA 1
ATOM 1390 C C . LEU A 1 186 ? 24.971 -2.047 -8.393 1.00 89.50 186 LEU A C 1
ATOM 1392 O O . LEU A 1 186 ? 25.262 -3.206 -8.092 1.00 89.50 186 LEU A O 1
ATOM 1396 N N . ARG A 1 187 ? 24.914 -1.663 -9.672 1.00 84.25 187 ARG A N 1
ATOM 1397 C CA . ARG A 1 187 ? 25.268 -2.535 -10.792 1.00 84.25 187 ARG A CA 1
ATOM 1398 C C . ARG A 1 187 ? 26.787 -2.606 -10.957 1.00 84.25 187 ARG A C 1
ATOM 1400 O O . ARG A 1 187 ? 27.400 -1.743 -11.584 1.00 84.25 187 ARG A O 1
ATOM 1407 N N . HIS A 1 188 ? 27.379 -3.708 -10.508 1.00 81.69 188 HIS A N 1
ATOM 1408 C CA . HIS A 1 188 ? 28.789 -4.015 -10.747 1.00 81.69 188 HIS A CA 1
ATOM 1409 C C . HIS A 1 188 ? 28.965 -5.151 -11.771 1.00 81.69 188 HIS A C 1
ATOM 1411 O O . HIS A 1 188 ? 28.197 -6.119 -11.766 1.00 81.69 188 HIS A O 1
ATOM 1417 N N . PRO A 1 189 ? 29.964 -5.070 -12.675 1.00 79.31 189 PRO A N 1
ATOM 1418 C CA . PRO A 1 189 ? 30.276 -6.168 -13.585 1.00 79.31 189 PRO A CA 1
ATOM 1419 C C . PRO A 1 189 ? 30.560 -7.467 -12.817 1.00 79.31 189 PRO A C 1
ATOM 1421 O O . PRO A 1 189 ? 31.318 -7.457 -11.854 1.00 79.31 189 PRO A O 1
ATOM 1424 N N . ALA A 1 190 ? 29.986 -8.581 -13.279 1.00 78.56 190 ALA A N 1
ATOM 1425 C CA . ALA A 1 190 ? 30.115 -9.921 -12.688 1.00 78.56 190 ALA A CA 1
ATOM 1426 C C . ALA A 1 190 ? 29.489 -10.125 -11.289 1.00 78.56 190 ALA A C 1
ATOM 1428 O O . ALA A 1 190 ? 29.629 -11.212 -10.727 1.00 78.56 190 ALA A O 1
ATOM 1429 N N . GLU A 1 191 ? 28.752 -9.148 -10.752 1.00 80.31 191 GLU A N 1
ATOM 1430 C CA . GLU A 1 191 ? 27.971 -9.326 -9.524 1.00 80.31 191 GLU A CA 1
ATOM 1431 C C . GLU A 1 191 ? 26.529 -9.776 -9.794 1.00 80.31 191 GLU A C 1
ATOM 1433 O O . GLU A 1 191 ? 25.983 -9.640 -10.891 1.00 80.31 191 GLU A O 1
ATOM 1438 N N . SER A 1 192 ? 25.897 -10.334 -8.759 1.00 83.75 192 SER A N 1
ATOM 1439 C CA . SER A 1 192 ? 24.491 -10.728 -8.810 1.00 83.75 192 SER A CA 1
ATOM 1440 C C . SER A 1 192 ? 23.585 -9.510 -8.999 1.00 83.75 192 SER A C 1
ATOM 1442 O O . SER A 1 192 ? 23.601 -8.575 -8.201 1.00 83.75 192 SER A O 1
ATOM 1444 N N . MET A 1 193 ? 22.693 -9.575 -9.990 1.00 86.56 193 MET A N 1
ATOM 1445 C CA . MET A 1 193 ? 21.674 -8.545 -10.238 1.00 86.56 193 MET A CA 1
ATOM 1446 C C . MET A 1 193 ? 20.538 -8.552 -9.200 1.00 86.56 193 MET A C 1
ATOM 1448 O O . MET A 1 193 ? 19.586 -7.775 -9.303 1.00 86.56 193 MET A O 1
ATOM 1452 N N . HIS A 1 194 ? 20.621 -9.408 -8.177 1.00 87.31 194 HIS A N 1
ATOM 1453 C CA . HIS A 1 194 ? 19.613 -9.503 -7.128 1.00 87.31 194 HIS A CA 1
ATOM 1454 C C . HIS A 1 194 ? 19.458 -8.197 -6.337 1.00 87.31 194 HIS A C 1
ATOM 1456 O O . HIS A 1 194 ? 18.335 -7.731 -6.176 1.00 87.31 194 HIS A O 1
ATOM 1462 N N . ARG A 1 195 ? 20.558 -7.569 -5.891 1.00 90.25 195 ARG A N 1
ATOM 1463 C CA . ARG A 1 195 ? 20.492 -6.297 -5.142 1.00 90.25 195 ARG A CA 1
ATOM 1464 C C . ARG A 1 195 ? 19.912 -5.156 -5.991 1.00 90.25 195 ARG A C 1
ATOM 1466 O O . ARG A 1 195 ? 18.890 -4.620 -5.577 1.00 90.25 195 ARG A O 1
ATOM 1473 N N . PRO A 1 196 ? 20.460 -4.839 -7.183 1.00 91.75 196 PRO A N 1
ATOM 1474 C CA . PRO A 1 196 ? 19.883 -3.829 -8.075 1.00 91.75 196 PRO A CA 1
ATOM 1475 C C . PRO A 1 196 ? 18.389 -4.032 -8.358 1.00 91.75 196 PRO A C 1
ATOM 1477 O O . PRO A 1 196 ? 17.594 -3.101 -8.239 1.00 91.75 196 PRO A O 1
ATOM 1480 N N . SER A 1 197 ? 17.982 -5.267 -8.678 1.00 91.69 197 SER A N 1
ATOM 1481 C CA . SER A 1 197 ? 16.575 -5.574 -8.966 1.00 91.69 197 SER A CA 1
ATOM 1482 C C . SER A 1 197 ? 15.675 -5.475 -7.733 1.00 91.69 197 SER A C 1
ATOM 1484 O O . SER A 1 197 ? 14.546 -5.003 -7.840 1.00 91.69 197 SER A O 1
ATOM 1486 N N . ALA A 1 198 ? 16.141 -5.893 -6.553 1.00 91.25 198 ALA A N 1
ATOM 1487 C CA . ALA A 1 198 ? 15.411 -5.713 -5.301 1.00 91.25 198 ALA A CA 1
ATOM 1488 C C . ALA A 1 198 ? 15.203 -4.225 -4.982 1.00 91.25 198 ALA A C 1
ATOM 1490 O O . ALA A 1 198 ? 14.075 -3.832 -4.698 1.00 91.25 198 ALA A O 1
ATOM 1491 N N . THR A 1 199 ? 16.240 -3.395 -5.124 1.00 93.06 199 THR A N 1
ATOM 1492 C CA . THR A 1 199 ? 16.153 -1.944 -4.903 1.00 93.06 199 THR A CA 1
ATOM 1493 C C . THR A 1 199 ? 15.178 -1.277 -5.879 1.00 93.06 199 THR A C 1
ATOM 1495 O O . THR A 1 199 ? 14.293 -0.537 -5.453 1.00 93.06 199 THR A O 1
ATOM 1498 N N . ALA A 1 200 ? 15.249 -1.592 -7.178 1.00 94.00 200 ALA A N 1
ATOM 1499 C CA . ALA A 1 200 ? 14.311 -1.046 -8.164 1.00 94.00 200 ALA A CA 1
ATOM 1500 C C . ALA A 1 200 ? 12.857 -1.481 -7.896 1.00 94.00 200 ALA A C 1
ATOM 1502 O O . ALA A 1 200 ? 11.934 -0.668 -7.992 1.00 94.00 200 ALA A O 1
ATOM 1503 N N . ARG A 1 201 ? 12.635 -2.748 -7.517 1.00 93.06 201 ARG A N 1
ATOM 1504 C CA . ARG A 1 201 ? 11.303 -3.245 -7.132 1.00 93.06 201 ARG A CA 1
ATOM 1505 C C . ARG A 1 201 ? 10.770 -2.532 -5.893 1.00 93.06 201 ARG A C 1
ATOM 1507 O O . ARG A 1 201 ? 9.614 -2.127 -5.904 1.00 93.06 201 ARG A O 1
ATOM 1514 N N . GLN A 1 202 ? 11.603 -2.315 -4.876 1.00 92.69 202 GLN A N 1
ATOM 1515 C CA . GLN A 1 202 ? 11.220 -1.579 -3.670 1.00 92.69 202 GLN A CA 1
ATOM 1516 C C . GLN A 1 202 ? 10.801 -0.138 -3.992 1.00 92.69 202 GLN A C 1
ATOM 1518 O O . GLN A 1 202 ? 9.739 0.296 -3.551 1.00 92.69 202 GLN A O 1
ATOM 1523 N N . GLY A 1 203 ? 11.578 0.578 -4.814 1.00 94.12 203 GLY A N 1
ATOM 1524 C CA . GLY A 1 203 ? 11.222 1.932 -5.256 1.00 94.12 203 GLY A CA 1
ATOM 1525 C C . GLY A 1 203 ? 9.900 1.972 -6.028 1.00 94.12 203 GLY A C 1
ATOM 1526 O O . GLY A 1 203 ? 9.058 2.832 -5.781 1.00 94.12 203 GLY A O 1
ATOM 1527 N N . THR A 1 204 ? 9.679 0.988 -6.905 1.00 94.88 204 THR A N 1
ATOM 1528 C CA . THR A 1 204 ? 8.425 0.842 -7.667 1.00 94.88 204 THR A CA 1
ATOM 1529 C C . THR A 1 204 ? 7.235 0.580 -6.750 1.00 94.88 204 THR A C 1
ATOM 1531 O O . THR A 1 204 ? 6.188 1.199 -6.905 1.00 94.88 204 THR A O 1
ATOM 1534 N N . HIS A 1 205 ? 7.400 -0.327 -5.789 1.00 95.00 205 HIS A N 1
ATOM 1535 C CA . HIS A 1 205 ? 6.364 -0.703 -4.837 1.00 95.00 205 HIS A CA 1
ATOM 1536 C C . HIS A 1 205 ? 5.955 0.486 -3.960 1.00 95.00 205 HIS A C 1
ATOM 1538 O O . HIS A 1 205 ? 4.778 0.828 -3.903 1.00 95.00 205 HIS A O 1
ATOM 1544 N N . HIS A 1 206 ? 6.926 1.175 -3.353 1.00 94.19 206 HIS A N 1
ATOM 1545 C CA . HIS A 1 206 ? 6.652 2.338 -2.510 1.00 94.19 206 HIS A CA 1
ATOM 1546 C C . HIS A 1 206 ? 5.994 3.480 -3.290 1.00 94.19 206 HIS A C 1
ATOM 1548 O O . HIS A 1 206 ? 4.973 4.000 -2.850 1.00 94.19 206 HIS A O 1
ATOM 1554 N N . LEU A 1 207 ? 6.530 3.849 -4.461 1.00 96.00 207 LEU A N 1
ATOM 1555 C CA . LEU A 1 207 ? 5.916 4.895 -5.283 1.00 96.00 207 LEU A CA 1
ATOM 1556 C C . LEU A 1 207 ? 4.521 4.477 -5.772 1.00 96.00 207 LEU A C 1
ATOM 1558 O O . LEU A 1 207 ? 3.629 5.312 -5.871 1.00 96.00 207 LEU A O 1
ATOM 1562 N N . GLY A 1 208 ? 4.312 3.187 -6.035 1.00 97.12 208 GLY A N 1
ATOM 1563 C CA . GLY A 1 208 ? 3.012 2.635 -6.395 1.00 97.12 208 GLY A CA 1
ATOM 1564 C C . GLY A 1 208 ? 1.964 2.823 -5.298 1.00 97.12 208 GLY A C 1
ATOM 1565 O O . GLY A 1 208 ? 0.855 3.251 -5.603 1.00 97.12 208 GLY A O 1
ATOM 1566 N N . ILE A 1 209 ? 2.314 2.567 -4.032 1.00 96.25 209 ILE A N 1
ATOM 1567 C CA . ILE A 1 209 ? 1.419 2.812 -2.884 1.00 96.25 209 ILE A CA 1
ATOM 1568 C C . ILE A 1 209 ? 1.047 4.294 -2.814 1.00 96.25 209 ILE A C 1
ATOM 1570 O O . ILE A 1 209 ? -0.128 4.635 -2.718 1.00 96.25 209 ILE A O 1
ATOM 1574 N N . GLN A 1 210 ? 2.032 5.187 -2.960 1.00 95.69 210 GLN A N 1
ATOM 1575 C CA . GLN A 1 210 ? 1.782 6.633 -2.963 1.00 95.69 210 GLN A CA 1
ATOM 1576 C C . GLN A 1 210 ? 0.857 7.052 -4.117 1.00 95.69 210 GLN A C 1
ATOM 1578 O O . GLN A 1 210 ? 0.009 7.923 -3.940 1.00 95.69 210 GLN A O 1
ATOM 1583 N N . LEU A 1 211 ? 0.974 6.423 -5.293 1.00 97.06 211 LEU A N 1
ATOM 1584 C CA . LEU A 1 211 ? 0.033 6.632 -6.398 1.00 97.06 211 LEU A CA 1
ATOM 1585 C C . LEU A 1 211 ? -1.381 6.145 -6.059 1.00 97.06 211 LEU A C 1
ATOM 1587 O O . LEU A 1 211 ? -2.337 6.784 -6.490 1.00 97.06 211 LEU A O 1
ATOM 1591 N N . GLY A 1 212 ? -1.518 5.057 -5.295 1.00 97.12 212 GLY A N 1
ATOM 1592 C CA . GLY A 1 212 ? -2.797 4.588 -4.756 1.00 97.12 212 GLY A CA 1
ATOM 1593 C C . GLY A 1 212 ? -3.444 5.621 -3.831 1.00 97.12 212 GLY A C 1
ATOM 1594 O O . GLY A 1 212 ? -4.596 5.990 -4.047 1.00 97.12 212 GLY A O 1
ATOM 1595 N N . TYR A 1 213 ? -2.677 6.175 -2.888 1.00 96.06 213 TYR A N 1
ATOM 1596 C CA . TYR A 1 213 ? -3.142 7.242 -1.990 1.00 96.06 213 TYR A CA 1
ATOM 1597 C C . TYR A 1 213 ? -3.533 8.514 -2.747 1.00 96.06 213 TYR A C 1
ATOM 1599 O O . TYR A 1 213 ? -4.603 9.078 -2.528 1.00 96.06 213 TYR A O 1
ATOM 1607 N N . LEU A 1 214 ? -2.703 8.942 -3.705 1.00 95.94 214 LEU A N 1
ATOM 1608 C CA . LEU A 1 214 ? -3.018 10.081 -4.565 1.00 95.94 214 LEU A CA 1
ATOM 1609 C C . LEU A 1 214 ? -4.290 9.825 -5.386 1.00 95.94 214 LEU A C 1
ATOM 1611 O O . LEU A 1 214 ? -5.113 10.722 -5.541 1.00 95.94 214 LEU A O 1
ATOM 1615 N N . ALA A 1 215 ? -4.467 8.620 -5.929 1.00 97.25 215 ALA A N 1
ATOM 1616 C CA . ALA A 1 215 ? -5.663 8.266 -6.684 1.00 97.25 215 ALA A CA 1
ATOM 1617 C C . ALA A 1 215 ? -6.922 8.321 -5.810 1.00 97.25 215 ALA A C 1
ATOM 1619 O O 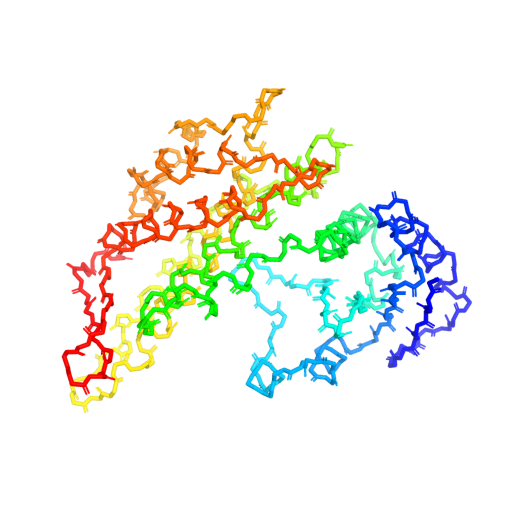. ALA A 1 215 ? -7.929 8.878 -6.247 1.00 97.25 215 ALA A O 1
ATOM 1620 N N . ALA A 1 216 ? -6.852 7.809 -4.581 1.00 96.81 216 ALA A N 1
ATOM 1621 C CA . ALA A 1 216 ? -7.937 7.888 -3.611 1.00 96.81 216 ALA A CA 1
ATOM 1622 C C . ALA A 1 216 ? -8.309 9.344 -3.290 1.00 96.81 216 ALA A C 1
ATOM 1624 O O . ALA A 1 216 ? -9.472 9.717 -3.416 1.00 96.81 216 ALA A O 1
ATOM 1625 N N . GLU A 1 217 ? -7.322 10.197 -2.998 1.00 94.69 217 GLU A N 1
ATOM 1626 C CA . GLU A 1 217 ? -7.542 11.627 -2.733 1.00 94.69 217 GLU A CA 1
ATOM 1627 C C . GLU A 1 217 ? -8.182 12.359 -3.927 1.00 94.69 217 GLU A C 1
ATOM 1629 O O . GLU A 1 217 ? -9.040 13.225 -3.757 1.00 94.69 217 GLU A O 1
ATOM 1634 N N . LEU A 1 218 ? -7.783 12.009 -5.152 1.00 95.19 218 LEU A N 1
ATOM 1635 C CA . LEU A 1 218 ? -8.302 12.624 -6.376 1.00 95.19 218 LEU A CA 1
ATOM 1636 C C . LEU A 1 218 ? -9.647 12.047 -6.837 1.00 95.19 218 LEU A C 1
ATOM 1638 O O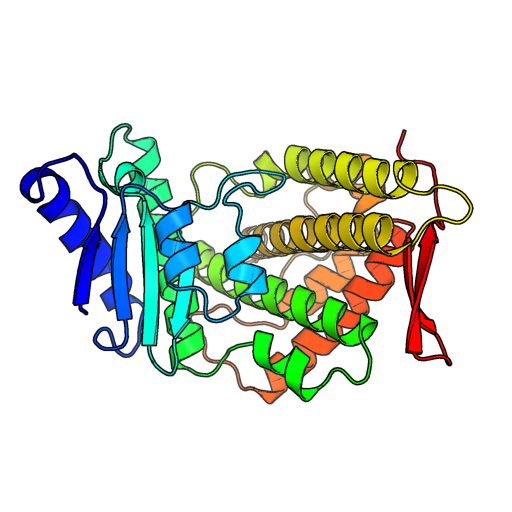 . LEU A 1 218 ? -10.210 12.537 -7.823 1.00 95.19 218 LEU A O 1
ATOM 1642 N N . THR A 1 219 ? -10.151 11.004 -6.178 1.00 95.69 219 THR A N 1
ATOM 1643 C CA . THR A 1 219 ? -11.392 10.338 -6.567 1.00 95.69 219 THR A CA 1
ATOM 1644 C C . THR A 1 219 ? -12.568 11.298 -6.423 1.00 95.69 219 THR A C 1
ATOM 1646 O O . THR A 1 219 ? -12.791 11.912 -5.382 1.00 95.69 219 THR A O 1
ATOM 1649 N N . ASN A 1 220 ? -13.333 11.466 -7.499 1.00 92.50 220 ASN A N 1
ATOM 1650 C CA . ASN A 1 220 ? -14.495 12.348 -7.486 1.00 92.50 220 ASN A CA 1
ATOM 1651 C C . ASN A 1 220 ? -15.729 11.665 -6.865 1.00 92.50 220 ASN A C 1
ATOM 1653 O O . ASN A 1 220 ? -15.739 10.468 -6.594 1.00 92.50 220 ASN A O 1
ATOM 1657 N N . ALA A 1 221 ? -16.827 12.412 -6.721 1.00 89.19 221 ALA A N 1
ATOM 1658 C CA . ALA A 1 221 ? -18.087 11.905 -6.160 1.00 89.19 221 ALA A CA 1
ATOM 1659 C C . ALA A 1 221 ? -18.728 10.729 -6.936 1.00 89.19 221 ALA A C 1
ATOM 1661 O O . ALA A 1 221 ? -19.700 10.143 -6.465 1.00 89.19 221 ALA A O 1
ATOM 1662 N N . HIS A 1 222 ? -18.226 10.397 -8.128 1.00 88.38 222 HIS A N 1
ATOM 1663 C CA . HIS A 1 222 ? -18.651 9.245 -8.924 1.00 88.38 222 HIS A CA 1
ATOM 1664 C C . HIS A 1 222 ? -17.687 8.053 -8.810 1.00 88.38 222 HIS A C 1
ATOM 1666 O O . HIS A 1 222 ? -17.801 7.118 -9.598 1.00 88.38 222 HIS A O 1
ATOM 1672 N N . GLY A 1 223 ? -16.722 8.088 -7.886 1.00 90.31 223 GLY A N 1
ATOM 1673 C CA . GLY A 1 223 ? -15.736 7.019 -7.716 1.00 90.31 223 GLY A CA 1
ATOM 1674 C C . GLY A 1 223 ? -14.693 6.964 -8.836 1.00 90.31 223 GLY A C 1
ATOM 1675 O O . GLY A 1 223 ? -14.055 5.939 -9.032 1.00 90.31 223 GLY A O 1
ATOM 1676 N N . THR A 1 224 ? -14.540 8.036 -9.621 1.00 95.62 224 THR A N 1
ATOM 1677 C CA . THR A 1 224 ? -13.600 8.064 -10.751 1.00 95.62 224 THR A CA 1
ATOM 1678 C C . THR A 1 224 ? -12.361 8.887 -10.420 1.00 95.62 224 THR A C 1
ATOM 1680 O O . THR A 1 224 ? -12.470 10.043 -9.999 1.00 95.62 224 THR A O 1
ATOM 1683 N N . VAL A 1 225 ? -11.189 8.325 -10.709 1.00 97.19 225 VAL A N 1
ATOM 1684 C CA . VAL A 1 225 ? -9.888 8.992 -10.624 1.00 97.19 225 VAL A CA 1
ATOM 1685 C C . VAL A 1 225 ? -9.634 9.772 -11.924 1.00 97.19 225 VAL A C 1
ATOM 1687 O O . VAL A 1 225 ? -9.783 9.228 -13.024 1.00 97.19 225 VAL A O 1
ATOM 1690 N N . PRO A 1 226 ? -9.240 11.054 -11.866 1.00 96.75 226 PRO A N 1
ATOM 1691 C CA . PRO A 1 226 ? -9.005 11.849 -13.061 1.00 96.75 226 PRO A CA 1
ATOM 1692 C C . PRO A 1 226 ? -7.805 11.329 -13.867 1.00 96.75 226 PRO A C 1
ATOM 1694 O O . PRO A 1 226 ? -6.683 11.212 -13.375 1.00 96.75 226 PRO A O 1
ATOM 1697 N N . ALA A 1 227 ? -8.028 11.109 -15.166 1.00 95.94 227 ALA A N 1
ATOM 1698 C CA . ALA A 1 227 ? -6.995 10.679 -16.114 1.00 95.94 227 ALA A CA 1
ATOM 1699 C C . ALA A 1 227 ? -5.840 11.686 -16.279 1.00 95.94 227 ALA A C 1
ATOM 1701 O O . ALA A 1 227 ? -4.760 11.318 -16.738 1.00 95.94 227 ALA A O 1
ATOM 1702 N N . ILE A 1 228 ? -6.074 12.955 -15.939 1.00 94.62 228 ILE A N 1
ATOM 1703 C CA . ILE A 1 228 ? -5.077 14.026 -15.966 1.00 94.62 228 ILE A CA 1
ATOM 1704 C C . ILE A 1 228 ? -4.771 14.397 -14.511 1.00 94.62 228 ILE A C 1
ATOM 1706 O O . ILE A 1 228 ? -5.709 14.713 -13.776 1.00 94.62 228 ILE A O 1
ATOM 1710 N N . PRO A 1 229 ? -3.497 14.380 -14.084 1.00 92.88 229 PRO A N 1
ATOM 1711 C CA . PRO A 1 229 ? -3.144 14.744 -12.719 1.00 92.88 229 PRO A CA 1
ATOM 1712 C C . PRO A 1 229 ? -3.313 16.256 -12.494 1.00 92.88 229 PRO A C 1
ATOM 1714 O O . PRO A 1 229 ? -3.333 17.031 -13.460 1.00 92.88 229 PRO A O 1
ATOM 1717 N N . PRO A 1 230 ? -3.374 16.714 -11.232 1.00 92.81 230 PRO A N 1
ATOM 1718 C CA . PRO A 1 230 ? -3.344 18.133 -10.902 1.00 92.81 230 PRO A CA 1
ATOM 1719 C C . PRO A 1 230 ? -2.218 18.889 -11.619 1.00 92.81 230 PRO A C 1
ATOM 1721 O O . PRO A 1 230 ? -1.092 18.403 -11.730 1.00 92.81 230 PRO A O 1
ATOM 1724 N N . THR A 1 231 ? -2.497 20.122 -12.056 1.00 92.88 231 THR A N 1
ATOM 1725 C CA . THR A 1 231 ? -1.557 20.951 -12.837 1.00 92.88 231 THR A CA 1
ATOM 1726 C C . THR A 1 231 ? -0.190 21.119 -12.169 1.00 92.88 231 THR A C 1
ATOM 1728 O O . THR A 1 231 ? 0.817 21.199 -12.868 1.00 92.88 231 THR A O 1
ATOM 1731 N N . ALA A 1 232 ? -0.140 21.187 -10.835 1.00 91.50 232 ALA A N 1
ATOM 1732 C CA . ALA A 1 232 ? 1.116 21.283 -10.093 1.00 91.50 232 ALA A CA 1
ATOM 1733 C C . ALA A 1 232 ? 1.999 20.042 -10.319 1.00 91.50 232 ALA A C 1
ATOM 1735 O O . ALA A 1 232 ? 3.136 20.186 -10.762 1.00 91.50 232 ALA A O 1
ATOM 1736 N N . LEU A 1 233 ? 1.438 18.838 -10.145 1.00 92.94 233 LEU A N 1
ATOM 1737 C CA . LEU A 1 233 ? 2.130 17.572 -10.407 1.00 92.94 233 LEU A CA 1
ATOM 1738 C C . LEU A 1 233 ? 2.484 17.423 -11.887 1.00 92.94 233 LEU A C 1
ATOM 1740 O O . LEU A 1 233 ? 3.610 17.080 -12.219 1.00 92.94 233 LEU A O 1
ATOM 1744 N N . ALA A 1 234 ? 1.568 17.778 -12.794 1.00 92.38 234 ALA A N 1
ATOM 1745 C CA . ALA A 1 234 ? 1.813 17.715 -14.237 1.00 92.38 234 ALA A CA 1
ATOM 1746 C C . ALA A 1 234 ? 3.011 18.572 -14.697 1.00 92.38 234 ALA A C 1
ATOM 1748 O O . ALA A 1 234 ? 3.606 18.290 -15.737 1.00 92.38 234 ALA A O 1
ATOM 1749 N N . ARG A 1 235 ? 3.352 19.631 -13.948 1.00 94.69 235 ARG A N 1
ATOM 1750 C CA . ARG A 1 235 ? 4.504 20.507 -14.211 1.00 94.69 235 ARG A CA 1
ATOM 1751 C C . ARG A 1 235 ? 5.790 20.041 -13.528 1.00 94.69 235 ARG A C 1
ATOM 1753 O O . ARG A 1 235 ? 6.846 20.570 -13.866 1.00 94.69 235 ARG A O 1
ATOM 1760 N N . ASN A 1 236 ? 5.720 19.093 -12.594 1.00 95.38 236 ASN A N 1
ATOM 1761 C CA . ASN A 1 236 ? 6.896 18.553 -11.926 1.00 95.38 236 ASN A CA 1
ATOM 1762 C C . ASN A 1 236 ? 7.707 17.680 -12.922 1.00 95.38 236 ASN A C 1
ATOM 1764 O O . ASN A 1 236 ? 7.172 16.711 -13.472 1.00 95.38 236 ASN A O 1
ATOM 1768 N N . PRO A 1 237 ? 8.999 17.977 -13.171 1.00 96.06 237 PRO A N 1
ATOM 1769 C CA . PRO A 1 237 ? 9.841 17.168 -14.054 1.00 96.06 237 PRO A CA 1
ATOM 1770 C C . PRO A 1 237 ? 9.970 15.703 -13.613 1.00 96.06 237 PRO A C 1
ATOM 1772 O O . PRO A 1 237 ? 9.960 14.805 -14.459 1.00 96.06 237 PRO A O 1
ATOM 1775 N N . LEU A 1 238 ? 10.030 15.445 -12.301 1.00 96.00 238 LEU A N 1
ATOM 1776 C CA . LEU A 1 238 ? 10.076 14.090 -11.750 1.00 96.00 238 LEU A CA 1
ATOM 1777 C C . LEU A 1 238 ? 8.769 13.346 -11.983 1.00 96.00 238 LEU A C 1
ATOM 1779 O O . LEU A 1 238 ? 8.807 12.163 -12.308 1.00 96.00 238 LEU A O 1
ATOM 1783 N N . TRP A 1 239 ? 7.621 14.027 -11.920 1.00 96.88 239 TRP A N 1
ATOM 1784 C CA . TRP A 1 239 ? 6.350 13.414 -12.297 1.00 96.88 239 TRP A CA 1
ATOM 1785 C C . TRP A 1 239 ? 6.390 12.946 -13.750 1.00 96.88 239 TRP A C 1
ATOM 1787 O O . TRP A 1 239 ? 6.104 11.784 -14.025 1.00 96.88 239 TRP A O 1
ATOM 1797 N N . ALA A 1 240 ? 6.782 13.814 -14.688 1.00 95.69 240 ALA A N 1
ATOM 1798 C CA . ALA A 1 240 ? 6.865 13.452 -16.104 1.00 95.69 240 ALA A CA 1
ATOM 1799 C C . ALA A 1 240 ? 7.829 12.273 -16.342 1.00 95.69 240 ALA A C 1
ATOM 1801 O O . ALA A 1 240 ? 7.544 11.375 -17.144 1.00 95.69 240 ALA A O 1
ATOM 1802 N N . ARG A 1 241 ? 8.954 12.257 -15.618 1.00 95.19 241 ARG A N 1
ATOM 1803 C CA . ARG A 1 241 ? 9.996 11.235 -15.730 1.00 95.19 241 ARG A CA 1
ATOM 1804 C C . ARG A 1 241 ? 9.601 9.894 -15.123 1.00 95.19 241 ARG A C 1
ATOM 1806 O O . ARG A 1 241 ? 9.899 8.865 -15.733 1.00 95.19 241 ARG A O 1
ATOM 1813 N N . LEU A 1 242 ? 9.000 9.904 -13.937 1.00 96.69 242 LEU A N 1
ATOM 1814 C CA . LEU A 1 242 ? 8.748 8.708 -13.138 1.00 96.69 242 LEU A CA 1
ATOM 1815 C C . LEU A 1 242 ? 7.335 8.173 -13.321 1.00 96.69 242 LEU A C 1
ATOM 1817 O O . LEU A 1 242 ? 7.180 6.966 -13.324 1.00 96.69 242 LEU A O 1
ATOM 1821 N N . VAL A 1 243 ? 6.318 9.012 -13.519 1.00 97.25 243 VAL A N 1
ATOM 1822 C CA . VAL A 1 243 ? 4.905 8.592 -13.578 1.00 97.25 243 VAL A CA 1
ATOM 1823 C C . VAL A 1 243 ? 4.313 8.906 -14.952 1.00 97.25 243 VAL A C 1
ATOM 1825 O O . VAL A 1 243 ? 4.003 8.001 -15.731 1.00 97.25 243 VAL A O 1
ATOM 1828 N N . GLY A 1 244 ? 4.220 10.199 -15.270 1.00 93.88 244 GLY A N 1
ATOM 1829 C CA . GLY A 1 244 ? 3.930 10.763 -16.582 1.00 93.88 244 GLY A CA 1
ATOM 1830 C C . GLY A 1 244 ? 2.847 10.005 -17.366 1.00 93.88 244 GLY A C 1
ATOM 1831 O O . GLY A 1 244 ? 1.714 9.911 -16.890 1.00 93.88 244 GLY A O 1
ATOM 1832 N N . PRO A 1 245 ? 3.163 9.452 -18.554 1.00 94.69 245 PRO A N 1
ATOM 1833 C CA . PRO A 1 245 ? 2.194 8.762 -19.412 1.00 94.69 245 PRO A CA 1
ATOM 1834 C C . PRO A 1 245 ? 1.505 7.547 -18.776 1.00 94.69 245 PRO A C 1
ATOM 1836 O O . PRO A 1 245 ? 0.434 7.150 -19.229 1.00 94.69 245 PRO A O 1
ATOM 1839 N N . SER A 1 246 ? 2.101 6.946 -17.743 1.00 97.25 246 SER A N 1
ATOM 1840 C CA . SER A 1 246 ? 1.551 5.744 -17.103 1.00 97.25 246 SER A CA 1
ATOM 1841 C C . SER A 1 246 ? 0.366 6.066 -16.191 1.00 97.25 246 SER A C 1
ATOM 1843 O O . SER A 1 246 ? -0.468 5.191 -15.955 1.00 97.25 246 SER A O 1
ATOM 1845 N N . TRP A 1 247 ? 0.252 7.322 -15.731 1.00 97.81 247 TRP A N 1
ATOM 1846 C CA . TRP A 1 247 ? -0.806 7.758 -14.817 1.00 97.81 247 TRP A CA 1
ATOM 1847 C C . TRP A 1 247 ? -2.200 7.434 -15.341 1.00 97.81 247 TRP A C 1
ATOM 1849 O O . TRP A 1 247 ? -2.977 6.809 -14.634 1.00 97.81 247 TRP A O 1
ATOM 1859 N N . GLN A 1 248 ? -2.501 7.795 -16.593 1.00 97.56 248 GLN A N 1
ATOM 1860 C CA . GLN A 1 248 ? -3.834 7.599 -17.167 1.00 97.56 248 GLN A CA 1
ATOM 1861 C C . GLN A 1 248 ? -4.291 6.139 -17.072 1.00 97.56 248 GLN A C 1
ATOM 1863 O O . GLN A 1 248 ? -5.457 5.872 -16.789 1.00 97.56 248 GLN A O 1
ATOM 1868 N N . ARG A 1 249 ? -3.378 5.191 -17.305 1.00 97.94 249 ARG A N 1
ATOM 1869 C CA . ARG A 1 249 ? -3.694 3.766 -17.231 1.00 97.94 249 ARG A CA 1
ATOM 1870 C C . ARG A 1 249 ? -3.870 3.303 -15.789 1.00 97.94 249 ARG A C 1
ATOM 1872 O O . ARG A 1 249 ? -4.821 2.583 -15.520 1.00 97.94 249 ARG A O 1
ATOM 1879 N N . ILE A 1 250 ? -2.984 3.719 -14.884 1.00 98.25 250 ILE A N 1
ATOM 1880 C CA . ILE A 1 250 ? -3.071 3.377 -13.456 1.00 98.25 250 ILE A CA 1
ATOM 1881 C C . ILE A 1 250 ? -4.376 3.927 -12.863 1.00 98.25 250 ILE A C 1
ATOM 1883 O O . ILE A 1 250 ? -5.163 3.163 -12.316 1.00 98.25 250 ILE A O 1
ATOM 1887 N N . ALA A 1 251 ? -4.653 5.218 -13.058 1.00 98.06 251 ALA A N 1
ATOM 1888 C CA . ALA A 1 251 ? -5.882 5.878 -12.620 1.00 98.06 251 ALA A CA 1
ATOM 1889 C C . ALA A 1 251 ? -7.137 5.229 -13.219 1.00 98.06 251 ALA A C 1
ATOM 1891 O O . ALA A 1 251 ? -8.125 5.035 -12.514 1.00 98.06 251 ALA A O 1
ATOM 1892 N N . GLY A 1 252 ? -7.093 4.857 -14.503 1.00 98.06 252 GLY A N 1
ATOM 1893 C CA . GLY A 1 252 ? -8.189 4.152 -15.165 1.00 98.06 252 GLY A CA 1
ATOM 1894 C C . GLY A 1 252 ? -8.512 2.818 -14.493 1.00 98.06 252 GLY A C 1
ATOM 1895 O O . GLY A 1 252 ? -9.669 2.571 -14.187 1.00 98.06 252 GLY A O 1
ATOM 1896 N N . VAL A 1 253 ? -7.491 2.008 -14.197 1.00 98.12 253 VAL A N 1
ATOM 1897 C CA . VAL A 1 253 ? -7.672 0.718 -13.516 1.00 98.12 253 VAL A CA 1
ATOM 1898 C C . VAL A 1 253 ? -8.164 0.902 -12.075 1.00 98.12 253 VAL A C 1
ATOM 1900 O O . VAL A 1 253 ? -9.068 0.192 -11.650 1.00 98.12 253 VAL A O 1
ATOM 1903 N N . LEU A 1 254 ? -7.619 1.866 -11.324 1.00 98.06 254 LEU A N 1
ATOM 1904 C CA . LEU A 1 254 ? -8.069 2.136 -9.951 1.00 98.06 254 LEU A CA 1
ATOM 1905 C C . LEU A 1 254 ? -9.514 2.655 -9.900 1.00 98.06 254 LEU A C 1
ATOM 1907 O O . LEU A 1 254 ? -10.253 2.295 -8.994 1.00 98.06 254 LEU A O 1
ATOM 1911 N N . SER A 1 255 ? -9.959 3.405 -10.914 1.00 97.69 255 SER A N 1
ATOM 1912 C CA . SER A 1 255 ? -11.353 3.871 -11.024 1.00 97.69 255 SER A CA 1
ATOM 1913 C C . SER A 1 255 ? -12.377 2.741 -11.191 1.00 97.69 255 SER A C 1
ATOM 1915 O O . SER A 1 255 ? -13.573 2.9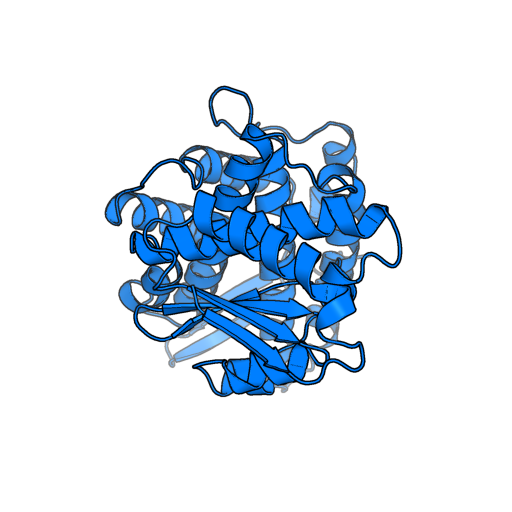78 -11.057 1.00 97.69 255 SER A O 1
ATOM 1917 N N . GLU A 1 256 ? -11.940 1.527 -11.538 1.00 96.75 256 GLU A N 1
ATOM 1918 C CA . GLU A 1 256 ? -12.818 0.355 -11.636 1.00 96.75 256 GLU A CA 1
ATOM 1919 C C . GLU A 1 256 ? -13.068 -0.298 -10.269 1.00 96.75 256 GLU A C 1
ATOM 1921 O O . GLU A 1 256 ? -14.005 -1.086 -10.129 1.00 96.75 256 GLU A O 1
ATOM 1926 N N . LEU A 1 257 ? -12.244 0.015 -9.262 1.00 96.69 257 LEU A N 1
ATOM 1927 C CA . LEU A 1 257 ? -12.396 -0.511 -7.912 1.00 96.69 257 LEU A CA 1
ATOM 1928 C C . LEU A 1 257 ? -13.342 0.373 -7.100 1.00 96.69 257 LEU A C 1
ATOM 1930 O O . LEU A 1 257 ? -13.106 1.579 -6.989 1.00 96.69 257 LEU A O 1
ATOM 1934 N N . PRO A 1 258 ? -14.369 -0.208 -6.464 1.00 96.88 258 PRO A N 1
ATOM 1935 C CA . PRO A 1 258 ? -15.111 0.512 -5.448 1.00 96.88 258 PRO A CA 1
ATOM 1936 C C . PRO A 1 258 ? -14.267 0.610 -4.165 1.00 96.88 258 PRO A C 1
ATOM 1938 O O . PRO A 1 258 ? -13.399 -0.232 -3.911 1.00 96.88 258 PRO A O 1
ATOM 1941 N N . ASP A 1 259 ? -14.536 1.616 -3.335 1.00 97.38 259 ASP A N 1
ATOM 1942 C CA . ASP A 1 259 ? -13.881 1.768 -2.033 1.00 97.38 259 ASP A CA 1
ATOM 1943 C C . ASP A 1 259 ? -14.127 0.568 -1.086 1.00 97.38 259 ASP A C 1
ATOM 1945 O O . ASP A 1 259 ? -14.920 -0.341 -1.359 1.00 97.38 259 ASP A O 1
ATOM 1949 N N . ALA A 1 260 ? -13.434 0.546 0.054 1.00 97.69 260 ALA A N 1
ATOM 1950 C CA . ALA A 1 260 ? -13.527 -0.541 1.029 1.00 97.69 260 ALA A CA 1
ATOM 1951 C C . ALA A 1 260 ? -14.917 -0.683 1.690 1.00 97.69 260 ALA A C 1
ATOM 1953 O O . ALA A 1 260 ? -15.255 -1.763 2.188 1.00 97.69 260 ALA A O 1
ATOM 1954 N N . SER A 1 261 ? -15.767 0.353 1.667 1.00 96.94 261 SER A N 1
ATOM 1955 C CA . SER A 1 261 ? -17.125 0.256 2.222 1.00 96.94 261 SER A CA 1
ATOM 1956 C C . SER A 1 261 ? -17.999 -0.704 1.408 1.00 96.94 261 SER A C 1
ATOM 1958 O O . SER A 1 261 ? -18.847 -1.408 1.968 1.00 96.94 261 SER A O 1
ATOM 1960 N N . ASN A 1 262 ? -17.715 -0.821 0.110 1.00 97.56 262 ASN A N 1
ATOM 1961 C CA . ASN A 1 262 ? -18.457 -1.623 -0.849 1.00 97.56 262 ASN A CA 1
ATOM 1962 C C . ASN A 1 262 ? -17.807 -3.005 -1.051 1.00 97.56 262 ASN A C 1
ATOM 1964 O O . ASN A 1 262 ? -16.660 -3.089 -1.504 1.00 97.56 262 ASN A O 1
ATOM 1968 N N . PRO A 1 263 ? -18.526 -4.107 -0.760 1.00 97.69 263 PRO A N 1
ATOM 1969 C CA . PRO A 1 263 ? -18.016 -5.445 -1.019 1.00 97.69 263 PRO A CA 1
ATOM 1970 C C . PRO A 1 263 ? -17.719 -5.676 -2.501 1.00 97.69 263 PRO A C 1
ATOM 1972 O O . PRO A 1 263 ? -18.496 -5.265 -3.366 1.00 97.69 263 PRO A O 1
ATOM 1975 N N . THR A 1 264 ? -16.630 -6.382 -2.796 1.00 97.19 264 THR A N 1
ATOM 1976 C CA . THR A 1 264 ? -16.209 -6.677 -4.174 1.00 97.19 264 THR A CA 1
ATOM 1977 C C . THR A 1 264 ? -16.004 -8.171 -4.374 1.00 97.19 264 THR A C 1
ATOM 1979 O O . THR A 1 264 ? -15.350 -8.838 -3.579 1.00 97.19 264 THR A O 1
ATOM 1982 N N . ALA A 1 265 ? -16.552 -8.713 -5.464 1.00 95.88 265 ALA A N 1
ATOM 1983 C CA . ALA A 1 265 ? -16.383 -10.123 -5.801 1.00 95.88 265 ALA A CA 1
ATOM 1984 C C . ALA A 1 265 ? -14.915 -10.463 -6.121 1.00 95.88 265 ALA A C 1
ATOM 1986 O O . ALA A 1 265 ? -14.227 -9.692 -6.792 1.00 95.88 265 ALA A O 1
ATOM 1987 N N . GLU A 1 266 ? -14.467 -11.658 -5.722 1.00 94.69 266 GLU A N 1
ATOM 1988 C CA . GLU A 1 266 ? -13.089 -12.136 -5.932 1.00 94.69 266 GLU A CA 1
ATOM 1989 C C . GLU A 1 266 ? -12.657 -12.075 -7.406 1.00 94.69 266 GLU A C 1
ATOM 1991 O O . GLU A 1 266 ? -11.532 -11.671 -7.709 1.00 94.69 266 GLU A O 1
ATOM 1996 N N . ASP A 1 267 ? -13.548 -12.433 -8.336 1.00 94.19 267 ASP A N 1
ATOM 1997 C CA . ASP A 1 267 ? -13.259 -12.386 -9.773 1.00 94.19 267 ASP A CA 1
ATOM 1998 C C . ASP A 1 267 ? -12.984 -10.956 -10.250 1.00 94.19 267 ASP A C 1
ATOM 2000 O O . ASP A 1 267 ? -12.060 -10.738 -11.033 1.00 94.19 267 ASP A O 1
ATOM 2004 N N . ALA A 1 268 ? -13.739 -9.973 -9.751 1.00 95.19 268 ALA A N 1
ATOM 2005 C CA . ALA A 1 268 ? -13.531 -8.569 -10.090 1.00 95.19 268 ALA A CA 1
ATOM 2006 C C . ALA A 1 268 ? -12.198 -8.061 -9.519 1.00 95.19 268 ALA A C 1
ATOM 2008 O O . ALA A 1 268 ? -11.387 -7.528 -10.274 1.00 95.19 268 ALA A O 1
ATOM 2009 N N . LEU A 1 269 ? -11.914 -8.331 -8.236 1.00 95.94 269 LEU A N 1
ATOM 2010 C CA . LEU A 1 269 ? -10.622 -8.000 -7.615 1.00 95.94 269 LEU A CA 1
ATOM 2011 C C . LEU A 1 269 ? -9.455 -8.631 -8.381 1.00 95.94 269 LEU A C 1
ATOM 2013 O O . LEU A 1 269 ? -8.468 -7.967 -8.688 1.00 95.94 269 LEU A O 1
ATOM 2017 N N . THR A 1 270 ? -9.595 -9.902 -8.759 1.00 95.44 270 THR A N 1
ATOM 2018 C CA . THR A 1 270 ? -8.597 -10.636 -9.542 1.00 95.44 270 THR A CA 1
ATOM 2019 C C . THR A 1 270 ? -8.325 -9.964 -10.887 1.00 95.44 270 THR A C 1
ATOM 2021 O O . THR A 1 270 ? -7.163 -9.759 -11.245 1.00 95.44 270 THR A O 1
ATOM 2024 N N . GLN A 1 271 ? -9.374 -9.620 -11.641 1.00 95.38 271 GLN A N 1
ATOM 2025 C CA . GLN A 1 271 ? -9.214 -8.960 -12.939 1.00 95.38 271 GLN A CA 1
ATOM 2026 C C . GLN A 1 271 ? -8.565 -7.585 -12.798 1.00 95.38 271 GLN A C 1
ATOM 2028 O O . GLN A 1 271 ? -7.661 -7.256 -13.568 1.00 95.38 271 GLN A O 1
ATOM 2033 N N . THR A 1 272 ? -8.953 -6.806 -11.791 1.00 96.06 272 THR A N 1
ATOM 2034 C CA . THR A 1 272 ? -8.353 -5.492 -11.566 1.00 96.06 272 THR A CA 1
ATOM 2035 C C . THR A 1 272 ? -6.882 -5.598 -11.160 1.00 96.06 272 THR A C 1
ATOM 2037 O O . THR A 1 272 ? -6.049 -4.887 -11.721 1.00 96.06 272 THR A O 1
ATOM 2040 N N . VAL A 1 273 ? -6.518 -6.532 -10.275 1.00 96.81 273 VAL A N 1
ATOM 2041 C CA . VAL A 1 273 ? -5.115 -6.780 -9.896 1.00 96.81 273 VAL A CA 1
ATOM 2042 C C . VAL A 1 273 ? -4.277 -7.195 -11.109 1.00 96.81 273 VAL A C 1
ATOM 2044 O O . VAL A 1 273 ? -3.163 -6.701 -11.278 1.00 96.81 273 VAL A O 1
ATOM 2047 N N . LEU A 1 274 ? -4.807 -8.036 -12.004 1.00 96.81 274 LEU A N 1
ATOM 2048 C CA . LEU A 1 274 ? -4.139 -8.398 -13.262 1.00 96.81 274 LEU A CA 1
ATOM 2049 C C . LEU A 1 274 ? -3.946 -7.183 -14.184 1.00 96.81 274 LEU A C 1
ATOM 2051 O O . LEU A 1 274 ? -2.859 -6.979 -14.736 1.00 96.81 274 LEU A O 1
ATOM 2055 N N . SER A 1 275 ? -4.982 -6.363 -14.352 1.00 97.69 275 SER A N 1
ATOM 2056 C CA . SER A 1 275 ? -4.924 -5.134 -15.151 1.00 97.69 275 SER A CA 1
ATOM 2057 C C . SER A 1 275 ? -3.907 -4.140 -14.591 1.00 97.69 275 SER A C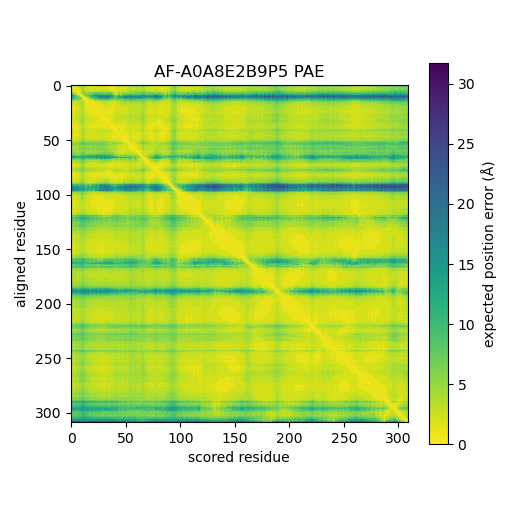 1
ATOM 2059 O O . SER A 1 275 ? -3.116 -3.573 -15.354 1.00 97.69 275 SER A O 1
ATOM 2061 N N . LEU A 1 276 ? -3.869 -3.984 -13.267 1.00 97.94 276 LEU A N 1
ATOM 2062 C CA . LEU A 1 276 ? -2.936 -3.102 -12.580 1.00 97.94 276 LEU A CA 1
ATOM 2063 C C . LEU A 1 276 ? -1.507 -3.640 -12.676 1.00 97.94 276 LEU A C 1
ATOM 2065 O O . LEU A 1 276 ? -0.621 -2.892 -13.068 1.00 97.94 276 LEU A O 1
ATOM 2069 N N . ALA A 1 277 ? -1.272 -4.934 -12.451 1.00 97.25 277 ALA A N 1
ATOM 2070 C CA . ALA A 1 277 ? 0.044 -5.560 -12.612 1.00 97.25 277 ALA A CA 1
ATOM 2071 C C . ALA A 1 277 ? 0.616 -5.354 -14.027 1.00 97.25 277 ALA A C 1
ATOM 2073 O O . ALA A 1 277 ? 1.793 -5.022 -14.190 1.00 97.25 277 ALA A O 1
ATOM 2074 N N . ASN A 1 278 ? -0.227 -5.468 -15.059 1.00 96.94 278 ASN A N 1
ATOM 2075 C CA . ASN A 1 278 ? 0.163 -5.147 -16.432 1.00 96.94 278 ASN A CA 1
ATOM 2076 C C . ASN A 1 278 ? 0.494 -3.657 -16.613 1.00 96.94 278 ASN A C 1
ATOM 2078 O O . ASN A 1 278 ? 1.466 -3.325 -17.293 1.00 96.94 278 ASN A O 1
ATOM 2082 N N . ALA A 1 279 ? -0.271 -2.755 -15.991 1.00 97.56 279 ALA A N 1
ATOM 2083 C CA . ALA A 1 279 ? 0.041 -1.327 -15.996 1.00 97.56 279 ALA A CA 1
ATOM 2084 C C . ALA A 1 279 ? 1.378 -1.032 -15.290 1.00 97.56 279 ALA A C 1
ATOM 2086 O O . ALA A 1 279 ? 2.173 -0.258 -15.818 1.00 97.56 279 ALA A O 1
ATOM 2087 N N . LEU A 1 280 ? 1.673 -1.693 -14.162 1.00 96.69 280 LEU A N 1
ATOM 2088 C CA . LEU A 1 280 ? 2.944 -1.566 -13.437 1.00 96.69 280 LEU A CA 1
ATOM 2089 C C . LEU A 1 280 ? 4.135 -2.062 -14.270 1.00 96.69 280 LEU A C 1
ATOM 2091 O O . LEU A 1 280 ? 5.207 -1.460 -14.242 1.00 96.69 280 LEU A O 1
ATOM 2095 N N . LYS A 1 281 ? 3.954 -3.138 -15.043 1.00 95.81 281 LYS A N 1
ATOM 2096 C CA . LYS A 1 281 ? 4.979 -3.659 -15.958 1.00 95.81 281 LYS A CA 1
ATOM 2097 C C . LYS A 1 281 ? 5.326 -2.671 -17.073 1.00 95.81 281 LYS A C 1
ATOM 2099 O O . LYS A 1 281 ? 6.498 -2.515 -17.417 1.00 95.81 281 LYS A O 1
ATOM 2104 N N . ASP A 1 282 ? 4.331 -1.995 -17.633 1.00 95.69 282 ASP A N 1
ATOM 2105 C CA . ASP A 1 282 ? 4.570 -0.955 -18.638 1.00 95.69 282 ASP A CA 1
ATOM 2106 C C . ASP A 1 282 ? 5.154 0.311 -18.002 1.00 95.69 282 ASP A C 1
ATOM 2108 O O . ASP A 1 282 ? 6.090 0.909 -18.539 1.00 95.69 282 ASP A O 1
ATOM 2112 N N . TRP A 1 283 ? 4.669 0.663 -16.812 1.00 96.94 283 TRP A N 1
ATOM 2113 C CA . TRP A 1 283 ? 5.154 1.790 -16.029 1.00 96.94 283 TRP A CA 1
ATOM 2114 C C . TRP A 1 283 ? 6.639 1.666 -15.691 1.00 96.94 283 TRP A C 1
ATOM 2116 O O . TRP A 1 283 ? 7.409 2.596 -15.928 1.00 96.94 283 TRP A O 1
ATOM 2126 N N . ILE A 1 284 ? 7.094 0.509 -15.218 1.00 95.50 284 ILE A N 1
ATOM 2127 C CA . ILE A 1 284 ? 8.504 0.356 -14.869 1.00 95.50 284 ILE A CA 1
ATOM 2128 C C . ILE A 1 284 ? 9.430 0.437 -16.090 1.00 95.50 284 ILE A C 1
ATOM 2130 O O . ILE A 1 284 ? 10.531 0.990 -16.012 1.00 95.50 284 ILE A O 1
ATOM 2134 N N . ARG A 1 285 ? 8.965 -0.032 -17.254 1.00 95.56 285 ARG A N 1
ATOM 2135 C CA . ARG A 1 285 ? 9.693 0.146 -18.516 1.00 95.56 285 ARG A CA 1
ATOM 2136 C C . ARG A 1 285 ? 9.822 1.623 -18.875 1.00 95.56 285 ARG A C 1
ATOM 2138 O O . ARG A 1 285 ? 10.886 2.027 -19.338 1.00 95.56 285 ARG A O 1
ATOM 2145 N N . HIS A 1 286 ? 8.783 2.424 -18.623 1.00 94.50 286 HIS A N 1
ATOM 2146 C CA . HIS A 1 286 ? 8.825 3.886 -18.769 1.00 94.50 286 HIS A C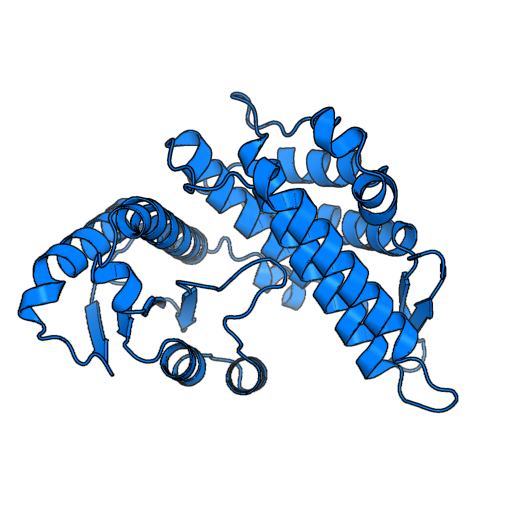A 1
ATOM 2147 C C . HIS A 1 286 ? 9.828 4.540 -17.805 1.00 94.50 286 HIS A C 1
ATOM 2149 O O . HIS A 1 286 ? 10.639 5.372 -18.230 1.00 94.50 286 HIS A O 1
ATOM 2155 N N . VAL A 1 287 ? 9.837 4.114 -16.535 1.00 95.00 287 VAL A N 1
ATOM 2156 C CA . VAL A 1 287 ? 10.833 4.546 -15.537 1.00 95.00 287 VAL A CA 1
ATOM 2157 C C . VAL A 1 287 ? 12.253 4.196 -15.995 1.00 95.00 287 VAL A C 1
ATOM 2159 O O . VAL A 1 287 ? 13.178 4.976 -15.775 1.00 95.00 287 VAL A O 1
ATOM 2162 N N . GLY A 1 288 ? 12.430 3.094 -16.718 1.00 95.31 288 GLY A N 1
ATOM 2163 C CA . GLY A 1 288 ? 13.702 2.728 -17.332 1.00 95.31 288 GLY A CA 1
ATOM 2164 C C . GLY A 1 288 ? 14.298 1.440 -16.793 1.00 95.31 288 GLY A C 1
ATOM 2165 O O . GLY A 1 288 ? 15.505 1.256 -16.904 1.00 95.31 288 GLY A O 1
ATOM 2166 N N . PHE A 1 289 ? 13.479 0.546 -16.244 1.00 94.94 289 PHE A N 1
ATOM 2167 C CA . PHE A 1 289 ? 13.918 -0.785 -15.844 1.00 94.94 289 PHE A CA 1
ATOM 2168 C C . PHE A 1 289 ? 13.096 -1.861 -16.539 1.00 94.94 289 PHE A C 1
ATOM 2170 O O . PHE A 1 289 ? 11.943 -1.669 -16.925 1.00 94.94 289 PHE A O 1
ATOM 2177 N N . VAL A 1 290 ? 13.691 -3.035 -16.683 1.00 93.56 290 VAL A N 1
ATOM 2178 C CA . VAL A 1 290 ? 12.967 -4.243 -17.059 1.00 93.56 290 VAL A CA 1
ATOM 2179 C C . VAL A 1 290 ? 13.423 -5.370 -16.157 1.00 93.56 290 VAL A C 1
ATOM 2181 O O . VAL A 1 290 ? 14.621 -5.564 -15.967 1.00 93.56 290 VAL A O 1
ATOM 2184 N N . TRP A 1 291 ? 12.473 -6.140 -15.636 1.00 91.81 291 TRP A N 1
ATOM 2185 C CA . TRP A 1 291 ? 12.765 -7.463 -15.110 1.00 91.81 291 TRP A CA 1
ATOM 2186 C C . TRP A 1 291 ? 11.790 -8.494 -15.655 1.00 91.81 291 TRP A C 1
ATOM 2188 O O . TRP A 1 291 ? 10.626 -8.205 -15.928 1.00 91.81 291 TRP A O 1
ATOM 2198 N N . ARG A 1 292 ? 12.310 -9.694 -15.886 1.00 90.94 292 ARG A N 1
ATOM 2199 C CA . ARG A 1 292 ? 11.566 -10.842 -16.408 1.00 90.94 292 ARG A CA 1
ATOM 2200 C C . ARG A 1 292 ? 12.297 -12.117 -16.043 1.00 90.94 292 ARG A C 1
ATOM 2202 O O . ARG A 1 292 ? 13.517 -12.105 -15.898 1.00 90.94 292 ARG A O 1
ATOM 2209 N N . ASP A 1 293 ? 11.578 -13.217 -15.980 1.00 90.12 293 ASP A N 1
ATOM 2210 C CA . ASP A 1 293 ? 12.197 -14.523 -15.810 1.00 90.12 293 ASP A CA 1
ATOM 2211 C C . ASP A 1 293 ? 12.979 -14.929 -17.076 1.00 90.12 293 ASP A C 1
ATOM 2213 O O . ASP A 1 293 ? 12.660 -14.521 -18.205 1.00 90.12 293 ASP A O 1
ATOM 2217 N N . THR A 1 294 ? 14.053 -15.696 -16.889 1.00 89.31 294 THR A N 1
ATOM 2218 C CA . THR A 1 294 ? 14.832 -16.312 -17.968 1.00 89.31 294 THR A CA 1
ATOM 2219 C C . THR A 1 294 ? 14.352 -17.741 -18.223 1.00 89.31 294 THR A C 1
ATOM 2221 O O . THR A 1 294 ? 13.796 -18.368 -17.318 1.00 89.31 294 THR A O 1
ATOM 2224 N N . PRO A 1 295 ? 14.572 -18.299 -19.430 1.00 88.50 295 PRO A N 1
ATOM 2225 C CA . PRO A 1 295 ? 14.221 -19.691 -19.725 1.00 88.50 295 PRO A CA 1
ATOM 2226 C C . PRO A 1 295 ? 14.852 -20.709 -18.762 1.00 88.50 295 PRO A C 1
ATOM 2228 O O . PRO A 1 295 ? 14.299 -21.782 -18.549 1.00 88.50 295 PRO A O 1
ATOM 2231 N N . GLU A 1 296 ? 15.996 -20.368 -18.168 1.00 88.75 296 GLU A N 1
ATOM 2232 C CA . GLU A 1 296 ? 16.742 -21.200 -17.220 1.00 88.75 296 GLU A CA 1
ATOM 2233 C C . GLU A 1 296 ? 16.236 -21.077 -15.769 1.00 88.75 296 GLU A C 1
ATOM 2235 O O . GLU A 1 296 ? 16.827 -21.667 -14.866 1.00 88.75 296 GLU A O 1
ATOM 2240 N N . GLY A 1 297 ? 15.164 -20.314 -15.525 1.00 81.12 297 GLY A N 1
ATOM 2241 C CA . GLY A 1 297 ? 14.585 -20.114 -14.192 1.00 81.12 297 GLY A CA 1
ATOM 2242 C C . GLY A 1 297 ? 15.271 -19.030 -13.352 1.00 81.12 297 GLY A C 1
ATOM 2243 O O . GLY A 1 297 ? 15.099 -19.003 -12.135 1.00 81.12 297 GLY A O 1
ATOM 2244 N N . GLY A 1 298 ? 16.062 -18.149 -13.974 1.00 84.38 298 GLY A N 1
ATOM 2245 C CA . GLY A 1 298 ? 16.655 -16.976 -13.325 1.00 84.38 298 GLY A CA 1
ATOM 2246 C C . GLY A 1 298 ? 15.808 -15.709 -13.484 1.00 84.38 298 GLY A C 1
ATOM 2247 O O . GLY A 1 298 ? 14.833 -15.690 -14.227 1.00 84.38 298 GLY A O 1
ATOM 2248 N N . LEU A 1 299 ? 16.216 -14.615 -12.832 1.00 85.50 299 LEU A N 1
ATOM 2249 C CA . LEU A 1 299 ? 15.654 -13.277 -13.050 1.00 85.50 299 LEU A CA 1
ATOM 2250 C C . LEU A 1 299 ? 16.619 -12.450 -13.911 1.00 85.50 299 LEU A C 1
ATOM 2252 O O . LEU A 1 299 ? 17.750 -12.184 -13.506 1.00 85.50 299 LEU A O 1
ATOM 2256 N N . TYR A 1 300 ? 16.170 -12.017 -15.085 1.00 86.50 300 TYR A N 1
ATOM 2257 C CA . TYR A 1 300 ? 16.837 -10.978 -15.865 1.00 86.50 300 TYR A CA 1
ATOM 2258 C C . TYR A 1 300 ? 16.417 -9.611 -15.337 1.00 86.50 300 TYR A C 1
ATOM 2260 O O . TYR A 1 300 ? 15.226 -9.367 -15.160 1.00 86.50 300 TYR A O 1
ATOM 2268 N N . PHE A 1 301 ? 17.386 -8.720 -15.140 1.00 90.25 301 PHE A N 1
ATOM 2269 C CA . PHE A 1 301 ? 17.173 -7.318 -14.797 1.00 90.25 301 PHE A CA 1
ATOM 2270 C C . PHE A 1 301 ? 18.090 -6.448 -15.654 1.00 90.25 301 PHE A C 1
ATOM 2272 O O . PHE A 1 301 ? 19.268 -6.773 -15.814 1.00 90.25 301 PHE A O 1
ATOM 2279 N N . ASP A 1 302 ? 17.558 -5.353 -16.190 1.00 89.56 302 ASP A N 1
ATOM 2280 C CA . ASP A 1 302 ? 18.337 -4.394 -16.968 1.00 89.56 302 ASP A CA 1
ATOM 2281 C C . ASP A 1 302 ? 17.854 -2.959 -16.767 1.00 89.56 302 ASP A C 1
ATOM 2283 O O . ASP A 1 302 ? 16.690 -2.706 -16.440 1.00 89.56 302 ASP A O 1
ATOM 2287 N N . VAL A 1 303 ? 18.776 -2.030 -17.004 1.00 90.31 303 VAL A N 1
ATOM 2288 C CA . VAL A 1 303 ? 18.564 -0.587 -16.939 1.00 90.31 303 VAL A CA 1
ATOM 2289 C C . VAL A 1 303 ? 18.473 -0.072 -18.371 1.00 90.31 303 VAL A C 1
ATOM 2291 O O . VAL A 1 303 ? 19.448 -0.082 -19.115 1.00 90.31 303 VAL A O 1
ATOM 2294 N N . LEU A 1 304 ? 17.280 0.360 -18.763 1.00 91.25 304 LEU A N 1
ATOM 2295 C CA . LEU A 1 304 ? 16.975 0.898 -20.088 1.00 91.25 304 LEU A CA 1
ATOM 2296 C C . LEU A 1 304 ? 17.303 2.391 -20.197 1.00 91.25 304 LEU A C 1
ATOM 2298 O O . LEU A 1 304 ? 17.457 2.907 -21.303 1.00 91.25 304 LEU A O 1
ATOM 2302 N N . ARG A 1 305 ? 17.357 3.096 -19.061 1.00 87.69 305 ARG A N 1
ATOM 2303 C CA . ARG A 1 305 ? 17.588 4.541 -18.993 1.00 87.69 305 ARG A CA 1
ATOM 2304 C C . ARG A 1 305 ? 18.500 4.894 -17.826 1.00 87.69 305 ARG A C 1
ATOM 2306 O O . ARG A 1 305 ? 18.321 4.374 -16.733 1.00 87.69 305 ARG A O 1
ATOM 2313 N N . HIS A 1 306 ? 19.429 5.814 -18.060 1.00 84.81 306 HIS A N 1
ATOM 2314 C CA . HIS A 1 306 ? 20.409 6.273 -17.067 1.00 84.81 306 HIS A CA 1
ATOM 2315 C C . HIS A 1 306 ? 20.258 7.763 -16.718 1.00 84.81 306 HIS A C 1
ATOM 2317 O O . HIS A 1 306 ? 21.034 8.291 -15.936 1.00 84.81 306 HIS A O 1
ATOM 2323 N N . ASP A 1 307 ? 19.261 8.437 -17.291 1.00 83.12 307 ASP A N 1
ATOM 2324 C CA . ASP A 1 307 ? 18.982 9.864 -17.130 1.00 83.12 307 ASP A CA 1
ATOM 2325 C C . ASP A 1 307 ? 18.131 10.136 -15.874 1.00 83.12 307 ASP A C 1
ATOM 2327 O O . ASP A 1 307 ? 16.939 10.443 -15.967 1.00 83.12 307 ASP A O 1
ATOM 2331 N N . PHE A 1 308 ? 18.740 9.956 -14.697 1.00 76.50 308 PHE A N 1
ATOM 2332 C CA . PHE A 1 308 ? 18.146 10.259 -13.380 1.00 76.50 308 PHE A CA 1
ATOM 2333 C C . PHE A 1 308 ? 18.753 11.511 -12.707 1.00 76.50 308 PHE A C 1
ATOM 2335 O O . PHE A 1 308 ? 18.500 11.748 -11.519 1.00 76.50 308 PHE A O 1
ATOM 2342 N N . ASP A 1 309 ? 19.536 12.281 -13.476 1.00 62.38 309 ASP A N 1
ATOM 2343 C CA . ASP A 1 309 ? 20.181 13.543 -13.078 1.00 62.38 309 ASP A CA 1
ATOM 2344 C C . ASP A 1 309 ? 19.173 14.647 -12.723 1.00 62.38 309 ASP A C 1
ATOM 2346 O O . ASP A 1 309 ? 18.155 14.792 -13.445 1.00 62.38 309 ASP A O 1
#

Sequence (309 aa):
MDVTIEHVASTTDELADRIAETSHIISQRVIDPDQVELVVTGDFVASVRARATNAVEANHYSPERGSGVAIAKTIVDGDRSIIVVPGFVLSGVENVFDELGRHCISHEALHALLKQRGEDTSAASARLATTQSERDYLTSAGVIAEEYRVEACLAVEGSTPPTTSQSGFDDALEAARLTFLDAIILRHPAESMHRPSATARQGTHHLGIQLGYLAAELTNAHGTVPAIPPTALARNPLWARLVGPSWQRIAGVLSELPDASNPTAEDALTQTVLSLANALKDWIRHVGFVWRDTPEGGLYFDVLRHDFD

Foldseek 3Di:
DAEAEEADPDDCVLLVVLVVVLLVLLVVQAPDSVLEYEYEHQDQLQVCLVQAPDVVCSVPDDQDFLLDGNQWDWDDDPLHIYIYGYNVLRNCPDVLSVLQSSLSSQLNSLVNRCSNLVVQQLVLLVVPDPAPLSSLLLNLLRLLLSLLQSLLVCVVVVSARPDALVNSVVSLLVSLLVLLLVLVVPDDPPDDNVVSVVSNSSSLSSNSNSLSSQQSNQQDPLLARDLDHPPVLQPDPSSCQQPNPLSNQLRRLSSQDHHSVDDDDNVSSSVSSVSSSVSSQVRSVSNFKHWDADPVRHIDIDGRDDPSD

Mean predicted aligned error: 4.47 Å

Radius of gyration: 19.62 Å; Cα contacts (8 Å, |Δi|>4): 467; chains: 1; bounding box: 49×42×53 Å

Organism: NCBI:txid2576905

Secondary structure (DSSP, 8-state):
-EEEEES--S-HHHHHHHHHHHHHHHHTTSS-GGGEEEEEES-HHHHHHHH-SSHHHHHH--SEETTEE---EEEEETTEEEEEEEHHHHTTSSTHHHHHHHHHHHHHHHHHHHHHTT--SHHHHHHH-SSHHHHHHHHHHHHHHHHHHHHHHHHHTT---SS-HHHHHHHHHHHHHHHHHHHHHT--TTS-THHHHHHHHHHHHHHHHHHHHHHHHT--TTS---SS--HHHHH-HHHHHHTGGGHHHHHHHHTTSPPTTS---HHHHHHHHHHHHHHHHHHHHHHTEEEEE-TTS-EEEEES-----

pLDDT: mean 91.5, std 7.71, range [59.03, 98.31]

Solvent-accessible surface area (backbone atoms only — not comparable to full-atom values): 16536 Å² total; per-residue (Å²): 88,52,77,47,80,43,76,56,90,71,60,70,78,82,41,45,68,47,50,51,49,51,50,49,57,32,50,76,56,30,90,57,38,71,44,30,35,42,35,39,20,53,45,52,66,62,54,51,33,76,64,43,88,43,69,67,55,30,75,64,68,66,53,73,45,82,72,50,66,62,72,55,46,66,42,74,59,88,90,32,30,38,40,38,31,35,42,71,50,56,61,49,88,43,77,72,37,49,58,37,36,53,42,48,51,48,45,39,22,39,54,42,26,37,49,77,72,66,57,54,41,60,56,46,21,73,76,67,39,89,47,69,48,50,26,56,34,26,38,43,23,14,51,23,52,50,50,19,18,34,40,28,35,32,46,76,72,67,52,66,54,92,67,50,53,76,78,51,40,65,53,36,47,50,37,30,50,53,34,44,48,49,20,57,69,61,62,52,92,95,55,75,62,61,59,23,47,50,37,38,49,49,26,51,42,54,46,43,41,51,50,17,41,37,38,18,70,52,38,43,99,82,51,41,28,60,60,66,68,59,70,71,56,66,66,34,67,59,37,53,54,59,48,41,86,42,43,36,56,48,27,51,50,54,34,72,52,67,32,61,84,52,90,67,57,67,70,58,55,47,52,46,25,53,55,35,19,55,42,50,57,53,31,38,46,63,54,15,38,50,70,39,65,40,98,87,74,46,79,45,68,49,76,77,54,84,88,78,127